Protein AF-A0A915LNZ4-F1 (afdb_monomer)

pLDDT: mean 82.83, std 9.35, range [41.19, 93.31]

Organism: Meloidogyne javanica (NCBI:txid6303)

Structure (mmCIF, N/CA/C/O backbone):
data_AF-A0A915LNZ4-F1
#
_entry.id   AF-A0A915LNZ4-F1
#
loop_
_atom_site.group_PDB
_atom_site.id
_atom_site.type_symbol
_atom_site.label_atom_id
_atom_site.label_alt_id
_atom_site.label_comp_id
_atom_site.label_asym_id
_atom_site.label_entity_id
_atom_site.label_seq_id
_atom_site.pdbx_PDB_ins_code
_atom_site.Cartn_x
_atom_site.Cartn_y
_atom_site.Cartn_z
_atom_site.occupancy
_atom_site.B_iso_or_equiv
_atom_site.auth_seq_id
_atom_site.auth_comp_id
_atom_site.auth_asym_id
_atom_site.auth_atom_id
_atom_site.pdbx_PDB_model_num
ATOM 1 N N . ILE A 1 1 ? -16.130 -7.743 21.046 1.00 77.88 1 ILE A N 1
ATOM 2 C CA . ILE A 1 1 ? -15.817 -7.898 19.603 1.00 77.88 1 ILE A CA 1
ATOM 3 C C . ILE A 1 1 ? -16.837 -7.101 18.812 1.00 77.88 1 ILE A C 1
ATOM 5 O O . ILE A 1 1 ? -18.030 -7.332 18.980 1.00 77.88 1 ILE A O 1
ATOM 9 N N . ASN A 1 2 ? -16.384 -6.150 17.997 1.00 84.50 2 ASN A N 1
ATOM 10 C CA . ASN A 1 2 ? -17.266 -5.391 17.118 1.00 84.50 2 ASN A CA 1
ATOM 11 C C . ASN A 1 2 ? -17.345 -6.096 15.756 1.00 84.50 2 ASN A C 1
ATOM 13 O O . ASN A 1 2 ? -16.334 -6.244 15.075 1.00 84.50 2 ASN A O 1
ATOM 17 N N . PHE A 1 3 ? -18.533 -6.558 15.367 1.00 87.31 3 PHE A N 1
ATOM 18 C CA . PHE A 1 3 ? -18.710 -7.328 14.130 1.00 87.31 3 PHE A CA 1
ATOM 19 C C . PHE A 1 3 ? -18.727 -6.462 12.873 1.00 87.31 3 PHE A C 1
ATOM 21 O O . PHE A 1 3 ? -18.470 -6.975 11.786 1.00 87.31 3 PHE A O 1
ATOM 28 N N . ARG A 1 4 ? -18.994 -5.157 13.002 1.00 88.50 4 ARG A N 1
ATOM 29 C CA . ARG A 1 4 ? -19.025 -4.238 11.861 1.00 88.50 4 ARG A CA 1
ATOM 30 C C . ARG A 1 4 ? -17.708 -4.245 11.065 1.00 88.50 4 ARG A C 1
ATOM 32 O O . ARG A 1 4 ? -17.795 -4.538 9.875 1.00 88.50 4 ARG A O 1
ATOM 39 N N . PRO A 1 5 ? -16.519 -4.003 11.659 1.00 87.19 5 PRO A N 1
ATOM 40 C CA . PRO A 1 5 ? -15.262 -4.035 10.909 1.00 87.19 5 PRO A CA 1
ATOM 41 C C . PRO A 1 5 ? -14.954 -5.425 10.347 1.00 87.19 5 PRO A C 1
ATOM 43 O O . PRO A 1 5 ? -14.475 -5.538 9.228 1.00 87.19 5 PRO A O 1
ATOM 46 N N . ILE A 1 6 ? -15.288 -6.498 11.066 1.00 90.75 6 ILE A N 1
ATOM 47 C CA . ILE A 1 6 ? -15.001 -7.868 10.618 1.00 90.75 6 ILE A CA 1
ATOM 48 C C . ILE A 1 6 ? -15.813 -8.208 9.361 1.00 90.75 6 ILE A C 1
ATOM 50 O O . ILE A 1 6 ? -15.252 -8.624 8.349 1.00 90.75 6 ILE A O 1
ATOM 54 N N . ILE A 1 7 ? -17.131 -7.990 9.405 1.00 91.81 7 ILE A N 1
ATOM 55 C CA . ILE A 1 7 ? -18.029 -8.283 8.282 1.00 91.81 7 ILE A CA 1
ATOM 56 C C . ILE A 1 7 ? -17.687 -7.387 7.093 1.00 91.81 7 ILE A C 1
ATOM 58 O O . ILE A 1 7 ? -17.549 -7.887 5.979 1.00 91.81 7 ILE A O 1
ATOM 62 N N . TRP A 1 8 ? -17.510 -6.081 7.320 1.00 91.69 8 TRP A N 1
ATOM 63 C CA . TRP A 1 8 ? -17.176 -5.153 6.241 1.00 91.69 8 TRP A CA 1
ATOM 64 C C . TRP A 1 8 ? -15.798 -5.407 5.642 1.00 91.69 8 TRP A C 1
ATOM 66 O O . TRP A 1 8 ? -15.667 -5.299 4.430 1.00 91.69 8 TRP A O 1
ATOM 76 N N . GLY A 1 9 ? -14.790 -5.778 6.431 1.00 89.69 9 GLY A N 1
ATOM 77 C CA . GLY A 1 9 ? -13.456 -6.046 5.900 1.00 89.69 9 GLY A CA 1
ATOM 78 C C . GLY A 1 9 ? -13.434 -7.269 4.979 1.00 89.69 9 GLY A C 1
ATOM 79 O O . GLY A 1 9 ? -12.954 -7.171 3.850 1.00 89.69 9 GLY A O 1
ATOM 80 N N . PHE A 1 10 ? -14.056 -8.385 5.381 1.00 91.44 10 PHE A N 1
ATOM 81 C CA . PHE A 1 10 ? -14.190 -9.551 4.496 1.00 91.44 10 PHE A CA 1
ATOM 82 C C . PHE A 1 10 ? -15.081 -9.272 3.282 1.00 91.44 10 PHE A C 1
ATOM 84 O O . PHE A 1 10 ? -14.768 -9.706 2.174 1.00 91.44 10 PHE A O 1
ATOM 91 N N . LEU A 1 11 ? -16.170 -8.522 3.463 1.00 93.31 11 LEU A N 1
ATOM 92 C CA . LEU A 1 11 ? -17.075 -8.159 2.375 1.00 93.31 11 LEU A CA 1
ATOM 93 C C . LEU A 1 11 ? -16.384 -7.244 1.356 1.00 93.31 11 LEU A C 1
ATOM 95 O O . LEU A 1 11 ? -16.480 -7.501 0.160 1.00 93.31 11 LEU A O 1
ATOM 99 N N . LEU A 1 12 ? -15.638 -6.228 1.797 1.00 89.94 12 LEU A N 1
ATOM 100 C CA . LEU A 1 12 ? -14.850 -5.357 0.919 1.00 89.94 12 LEU A CA 1
ATOM 101 C C . LEU A 1 12 ? -13.769 -6.139 0.181 1.00 89.94 12 LEU A C 1
ATOM 103 O O . LEU A 1 12 ? -13.633 -5.977 -1.029 1.00 89.94 12 LEU A O 1
ATOM 107 N N . GLN A 1 13 ? -13.043 -7.015 0.881 1.00 90.38 13 GLN A N 1
ATOM 108 C CA . GLN A 1 13 ? -12.044 -7.883 0.263 1.00 90.38 13 GLN A CA 1
ATOM 109 C C . GLN A 1 13 ? -12.674 -8.768 -0.823 1.00 90.38 13 GLN A C 1
ATOM 111 O O . GLN A 1 13 ? -12.129 -8.884 -1.920 1.00 90.38 13 GLN A O 1
ATOM 116 N N . PHE A 1 14 ? -13.841 -9.357 -0.554 1.00 91.06 14 PHE A N 1
ATOM 117 C CA . PHE A 1 14 ? -14.551 -10.208 -1.508 1.00 91.06 14 PHE A CA 1
ATOM 118 C C . PHE A 1 14 ? -15.107 -9.420 -2.703 1.00 91.06 14 PHE A C 1
ATOM 120 O O . PHE A 1 14 ? -14.960 -9.858 -3.844 1.00 91.06 14 PHE A O 1
ATOM 127 N N . ILE A 1 15 ? -15.686 -8.237 -2.467 1.00 90.81 15 ILE A N 1
ATOM 128 C CA . ILE A 1 15 ? -16.176 -7.345 -3.528 1.00 90.81 15 ILE A CA 1
ATOM 129 C C . ILE A 1 15 ? -15.027 -6.908 -4.437 1.00 90.81 15 ILE A C 1
ATOM 131 O O . ILE A 1 15 ? -15.153 -7.020 -5.655 1.00 90.81 15 ILE A O 1
ATOM 135 N N . PHE A 1 16 ? -13.899 -6.464 -3.873 1.00 87.38 16 PHE A N 1
ATOM 136 C CA . PHE A 1 16 ? -12.720 -6.106 -4.663 1.00 87.38 16 PHE A CA 1
ATOM 137 C C . PHE A 1 16 ? -12.175 -7.303 -5.441 1.00 87.38 16 PHE A C 1
ATOM 139 O O . PHE A 1 16 ? -11.860 -7.167 -6.620 1.00 87.38 16 PHE A O 1
ATOM 146 N N . GLY A 1 17 ? -12.130 -8.484 -4.820 1.00 88.06 17 GLY A N 1
ATOM 147 C CA . GLY A 1 17 ? -11.722 -9.714 -5.493 1.00 88.06 17 GLY A CA 1
ATOM 148 C C . GLY A 1 17 ? -12.601 -10.045 -6.698 1.00 88.06 17 GLY A C 1
ATOM 149 O O . GLY A 1 17 ? -12.081 -10.338 -7.769 1.00 88.06 17 GLY A O 1
ATOM 150 N N . ILE A 1 18 ? -13.927 -9.943 -6.571 1.00 90.00 18 ILE A N 1
ATOM 151 C CA . ILE A 1 18 ? -14.849 -10.160 -7.696 1.00 90.00 18 ILE A CA 1
ATOM 152 C C . ILE A 1 18 ? -14.658 -9.095 -8.777 1.00 90.00 18 ILE A C 1
ATOM 154 O O . ILE A 1 18 ? -14.599 -9.437 -9.958 1.00 90.00 18 ILE A O 1
ATOM 158 N N . LEU A 1 19 ? -14.550 -7.825 -8.384 1.00 87.88 19 LEU A N 1
ATOM 159 C CA . LEU A 1 19 ? -14.405 -6.705 -9.310 1.00 87.88 19 LEU A CA 1
ATOM 160 C C . LEU A 1 19 ? -13.120 -6.823 -10.136 1.00 87.88 19 LEU A C 1
ATOM 162 O O . LEU A 1 19 ? -13.146 -6.558 -11.331 1.00 87.88 19 LEU A O 1
ATOM 166 N N . VAL A 1 20 ? -12.014 -7.241 -9.520 1.00 85.06 20 VAL A N 1
ATOM 167 C CA . VAL A 1 20 ? -10.705 -7.298 -10.184 1.00 85.06 20 VAL A CA 1
ATOM 168 C C . VAL A 1 20 ? -10.453 -8.633 -10.889 1.00 85.06 20 VAL A C 1
ATOM 170 O O . VAL A 1 20 ? -9.843 -8.638 -11.952 1.00 85.06 20 VAL A O 1
ATOM 173 N N . LEU A 1 21 ? -10.899 -9.766 -10.331 1.00 83.31 21 LEU A N 1
ATOM 174 C CA . LEU A 1 21 ? -10.556 -11.097 -10.861 1.00 83.31 21 LEU A CA 1
ATOM 175 C C . LEU A 1 21 ? -11.656 -11.742 -11.707 1.00 83.31 21 LEU A C 1
ATOM 177 O O . LEU A 1 21 ? -11.346 -12.558 -12.568 1.00 83.31 21 LEU A O 1
ATOM 181 N N . LYS A 1 22 ? -12.933 -11.449 -11.434 1.00 86.88 22 LYS A N 1
ATOM 182 C CA . LYS A 1 22 ? -14.064 -12.146 -12.073 1.00 86.88 22 LYS A CA 1
ATOM 183 C C . LYS A 1 22 ? -14.822 -11.277 -13.072 1.00 86.88 22 LYS A C 1
ATOM 185 O O . LYS A 1 22 ? -15.418 -11.809 -14.000 1.00 86.88 22 LYS A O 1
ATOM 190 N N . TRP A 1 23 ? -14.860 -9.966 -12.860 1.00 91.12 23 TRP A N 1
ATOM 191 C CA . TRP A 1 23 ? -15.577 -9.041 -13.731 1.00 91.12 23 TRP A CA 1
ATOM 192 C C . TRP A 1 23 ? -14.697 -8.635 -14.918 1.00 91.12 23 TRP A C 1
ATOM 194 O O . TRP A 1 23 ? -13.709 -7.933 -14.722 1.00 91.12 23 TRP A O 1
ATOM 204 N N . ASP A 1 24 ? -15.068 -9.023 -16.143 1.00 87.69 24 ASP A N 1
ATOM 205 C CA . ASP A 1 24 ? -14.233 -8.842 -17.347 1.00 87.69 24 ASP A CA 1
ATOM 206 C C . ASP A 1 24 ? -13.770 -7.391 -17.543 1.00 87.69 24 ASP A C 1
ATOM 208 O O . ASP A 1 24 ? -12.585 -7.119 -17.728 1.00 87.69 24 ASP A O 1
ATOM 212 N N . TRP A 1 25 ? -14.683 -6.421 -17.415 1.00 89.25 25 TRP A N 1
ATOM 213 C CA . TRP A 1 25 ? -14.330 -5.000 -17.532 1.00 89.25 25 TRP A CA 1
ATOM 214 C C . TRP A 1 25 ? -13.341 -4.547 -16.449 1.00 89.25 25 TRP A C 1
ATOM 216 O O . TRP A 1 25 ? -12.469 -3.723 -16.707 1.00 89.25 25 TRP A O 1
ATOM 226 N N . GLY A 1 26 ? -13.465 -5.084 -15.236 1.00 85.38 26 GLY A N 1
ATOM 227 C CA . GLY A 1 26 ? -12.633 -4.715 -14.096 1.00 85.38 26 GLY A CA 1
ATOM 228 C C . GLY A 1 26 ? -11.248 -5.333 -14.213 1.00 85.38 26 GLY A C 1
ATOM 229 O O . GLY A 1 26 ? -10.263 -4.629 -14.015 1.00 85.38 26 GLY A O 1
ATOM 230 N N . ALA A 1 27 ? -11.175 -6.592 -14.649 1.00 85.06 27 ALA A N 1
ATOM 231 C CA . ALA A 1 27 ? -9.931 -7.271 -14.982 1.00 85.06 27 ALA A CA 1
ATOM 232 C C . ALA A 1 27 ? -9.158 -6.519 -16.076 1.00 85.06 27 ALA A C 1
ATOM 234 O O . ALA A 1 27 ? -7.987 -6.208 -15.877 1.00 85.06 27 ALA A O 1
ATOM 235 N N . HIS A 1 28 ? -9.816 -6.136 -17.178 1.00 86.56 28 HIS A N 1
ATOM 236 C CA . HIS A 1 28 ? -9.175 -5.363 -18.248 1.00 86.56 28 HIS A CA 1
ATOM 237 C C . HIS A 1 28 ? -8.625 -4.023 -17.751 1.00 86.56 28 HIS A C 1
ATOM 239 O O . HIS A 1 28 ? -7.453 -3.733 -17.961 1.00 86.56 28 HIS A O 1
ATOM 245 N N . ARG A 1 29 ? -9.417 -3.243 -17.003 1.00 88.06 29 ARG A N 1
ATOM 246 C CA . ARG A 1 29 ? -8.942 -1.964 -16.445 1.00 88.06 29 ARG A CA 1
ATOM 247 C C . ARG A 1 29 ? -7.786 -2.126 -15.461 1.00 88.06 29 ARG A C 1
ATOM 249 O O . ARG A 1 29 ? -6.941 -1.240 -15.362 1.00 88.06 29 ARG A O 1
ATOM 256 N N . PHE A 1 30 ? -7.757 -3.223 -14.710 1.00 84.69 30 PHE A N 1
ATOM 257 C CA . PHE A 1 30 ? -6.684 -3.488 -13.756 1.00 84.69 30 PHE A CA 1
ATOM 258 C C . PHE A 1 30 ? -5.395 -3.951 -14.444 1.00 84.69 30 PHE A C 1
ATOM 260 O O . PHE A 1 30 ? -4.302 -3.621 -13.980 1.00 84.69 30 PHE A O 1
ATOM 267 N N . ILE A 1 31 ? -5.522 -4.678 -15.557 1.00 84.56 31 ILE A N 1
ATOM 268 C CA . ILE A 1 31 ? -4.404 -5.017 -16.442 1.00 84.56 31 ILE A CA 1
ATOM 269 C C . ILE A 1 31 ? -3.847 -3.738 -17.070 1.00 84.56 31 ILE A C 1
ATOM 271 O O . ILE A 1 31 ? -2.661 -3.491 -16.909 1.00 84.56 31 ILE A O 1
ATOM 275 N N . ASP A 1 32 ? -4.692 -2.864 -17.629 1.00 87.94 32 ASP A N 1
ATOM 276 C CA . ASP A 1 32 ? -4.256 -1.575 -18.193 1.00 87.94 32 ASP A CA 1
ATOM 277 C C . ASP A 1 32 ? -3.456 -0.741 -17.170 1.00 87.94 32 ASP A C 1
ATOM 279 O O . ASP A 1 32 ? -2.439 -0.127 -17.492 1.00 87.94 32 ASP A O 1
ATOM 283 N N . LEU A 1 33 ? -3.903 -0.727 -15.908 1.00 86.88 33 LEU A N 1
ATOM 284 C CA . LEU A 1 33 ? -3.217 -0.027 -14.818 1.00 86.88 33 LEU A CA 1
ATOM 285 C C . LEU A 1 33 ? -1.875 -0.681 -14.458 1.00 86.88 33 LEU A C 1
ATOM 287 O O . LEU A 1 33 ? -0.908 0.013 -14.140 1.00 86.88 33 LEU A O 1
ATOM 291 N N . SER A 1 34 ? -1.822 -2.010 -14.494 1.00 85.25 34 SER A N 1
ATOM 292 C CA . SER A 1 34 ? -0.610 -2.780 -14.220 1.00 85.25 34 SER A CA 1
ATOM 293 C C . SER A 1 34 ? 0.415 -2.600 -15.344 1.00 85.25 34 SER A C 1
ATOM 295 O O . SER A 1 34 ? 1.587 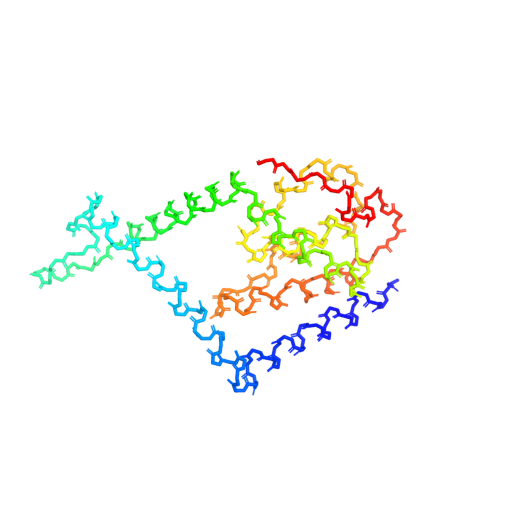-2.373 -15.058 1.00 85.25 34 SER A O 1
ATOM 297 N N . ASP A 1 35 ? -0.025 -2.587 -16.601 1.00 88.38 35 ASP A N 1
ATOM 298 C CA . ASP A 1 35 ? 0.813 -2.313 -17.770 1.00 88.38 35 ASP A CA 1
ATOM 299 C C . ASP A 1 35 ? 1.348 -0.878 -17.751 1.00 88.38 35 ASP A C 1
ATOM 301 O O . ASP A 1 35 ? 2.519 -0.655 -18.052 1.00 88.38 35 ASP A O 1
ATOM 305 N N . LEU A 1 36 ? 0.545 0.096 -17.307 1.00 89.06 36 LEU A N 1
ATOM 306 C CA . LEU A 1 36 ? 1.017 1.464 -17.074 1.00 89.06 36 LEU A CA 1
ATOM 307 C C . LEU A 1 36 ? 2.125 1.512 -16.009 1.00 89.06 36 LEU A C 1
ATOM 309 O O . LEU A 1 36 ? 3.123 2.210 -16.191 1.00 89.06 36 LEU A O 1
ATOM 313 N N . ALA A 1 37 ? 1.971 0.773 -14.907 1.00 85.38 37 ALA A N 1
ATOM 314 C CA . ALA A 1 37 ? 2.992 0.695 -13.863 1.00 85.38 37 ALA A CA 1
ATOM 315 C C . ALA A 1 37 ? 4.275 0.006 -14.362 1.00 85.38 37 ALA A C 1
ATOM 317 O O . ALA A 1 37 ? 5.374 0.453 -14.039 1.00 85.38 37 ALA A O 1
ATOM 318 N N . ILE A 1 38 ? 4.153 -1.037 -15.188 1.00 86.75 38 ILE A N 1
ATOM 319 C CA . ILE A 1 38 ? 5.296 -1.709 -15.823 1.00 86.75 38 ILE A CA 1
ATOM 320 C C . ILE A 1 38 ? 5.995 -0.765 -16.805 1.00 86.75 38 ILE A C 1
ATOM 322 O O . ILE A 1 38 ? 7.212 -0.623 -16.736 1.00 86.75 38 ILE A O 1
ATOM 326 N N . ALA A 1 39 ? 5.247 -0.054 -17.652 1.00 88.81 39 ALA A N 1
ATOM 327 C CA . ALA A 1 39 ? 5.802 0.938 -18.571 1.00 88.81 39 ALA A CA 1
ATOM 328 C C . ALA A 1 39 ? 6.549 2.053 -17.821 1.00 88.81 39 ALA A C 1
ATOM 330 O O . ALA A 1 39 ? 7.591 2.530 -18.269 1.00 88.81 39 ALA A O 1
ATOM 331 N N . PHE A 1 40 ? 6.047 2.441 -16.646 1.00 87.94 40 PHE A N 1
ATOM 332 C CA . PHE A 1 40 ? 6.724 3.391 -15.775 1.00 87.94 40 PHE A CA 1
ATOM 333 C C . PHE A 1 40 ? 8.031 2.831 -15.196 1.00 87.94 40 PHE A C 1
ATOM 335 O O . PHE A 1 40 ? 9.057 3.509 -15.212 1.00 87.94 40 PHE A O 1
ATOM 342 N N . LEU A 1 41 ? 8.018 1.579 -14.731 1.00 86.69 41 LEU A N 1
ATOM 343 C CA . LEU A 1 41 ? 9.218 0.884 -14.261 1.00 86.69 41 LEU A CA 1
ATOM 344 C C . LEU A 1 41 ? 10.244 0.685 -15.381 1.00 86.69 41 LEU A C 1
ATOM 346 O O . LEU A 1 41 ? 11.443 0.771 -15.122 1.00 86.69 41 LEU A O 1
ATOM 350 N N . ASP A 1 42 ? 9.800 0.492 -16.621 1.00 88.06 42 ASP A N 1
ATOM 351 C CA . ASP A 1 42 ? 10.671 0.334 -17.783 1.00 88.06 42 ASP A CA 1
ATOM 352 C C . ASP A 1 42 ? 11.505 1.587 -18.081 1.00 88.06 42 ASP A C 1
ATOM 354 O O . ASP A 1 42 ? 12.633 1.451 -18.557 1.00 88.06 42 ASP A O 1
ATOM 358 N N . PHE A 1 43 ? 11.050 2.794 -17.716 1.00 88.94 43 PHE A N 1
ATOM 359 C CA . PHE A 1 43 ? 11.894 3.997 -17.799 1.00 88.94 43 PHE A CA 1
ATOM 360 C C . PHE A 1 43 ? 13.145 3.909 -16.918 1.00 88.94 43 PHE A C 1
ATOM 362 O O . PHE A 1 43 ? 14.157 4.544 -17.227 1.00 88.94 43 PHE A O 1
ATOM 369 N N . THR A 1 44 ? 13.119 3.080 -15.869 1.00 88.81 44 THR A N 1
ATOM 370 C CA . THR A 1 44 ? 14.290 2.821 -15.025 1.00 88.81 44 THR A CA 1
ATOM 371 C C . THR A 1 44 ? 15.433 2.209 -15.827 1.00 88.81 44 THR A C 1
ATOM 373 O O . THR A 1 44 ? 16.583 2.515 -15.531 1.00 88.81 44 THR A O 1
ATOM 376 N N . LYS A 1 45 ? 15.153 1.417 -16.877 1.00 84.56 45 LYS A N 1
ATOM 377 C CA . LYS A 1 45 ? 16.192 0.780 -17.708 1.00 84.56 45 LYS A CA 1
ATOM 378 C C . LYS A 1 45 ? 17.157 1.808 -18.295 1.00 84.56 45 LYS A C 1
ATOM 380 O O . LYS A 1 45 ? 18.363 1.611 -18.221 1.00 84.56 45 LYS A O 1
ATOM 385 N N . ASN A 1 46 ? 16.644 2.956 -18.746 1.00 87.44 46 ASN A N 1
ATOM 386 C CA . ASN A 1 46 ? 17.475 4.060 -19.235 1.00 87.44 46 ASN A CA 1
ATOM 387 C C . ASN A 1 46 ? 18.401 4.617 -18.139 1.00 87.44 46 ASN A C 1
ATOM 389 O O . ASN A 1 46 ? 19.540 4.984 -18.415 1.00 87.44 46 ASN A O 1
ATOM 393 N N . GLY A 1 47 ? 17.920 4.676 -16.893 1.00 86.56 47 GLY A N 1
ATOM 394 C CA . GLY A 1 47 ? 18.723 5.079 -15.738 1.00 86.56 47 GLY A CA 1
ATOM 395 C C . GLY A 1 47 ? 19.772 4.032 -15.367 1.00 86.56 47 GLY A C 1
ATOM 396 O O . GLY A 1 47 ? 20.924 4.378 -15.120 1.00 86.56 47 GLY A O 1
ATOM 397 N N . THR A 1 48 ? 19.402 2.751 -15.382 1.00 86.88 48 THR A N 1
ATOM 398 C CA . THR A 1 48 ? 20.318 1.643 -15.101 1.00 86.88 48 THR A CA 1
ATOM 399 C C . THR A 1 48 ? 21.432 1.574 -16.145 1.00 86.88 48 THR A C 1
ATOM 401 O O . THR A 1 48 ? 22.598 1.489 -15.769 1.00 86.88 48 THR A O 1
ATOM 404 N N . ASP A 1 49 ? 21.106 1.688 -17.433 1.00 85.31 49 ASP A N 1
ATOM 405 C CA . ASP A 1 49 ? 22.092 1.677 -18.516 1.00 85.31 49 ASP A CA 1
ATOM 406 C C . ASP A 1 49 ? 22.999 2.920 -18.475 1.00 85.31 49 ASP A C 1
ATOM 408 O O . ASP A 1 49 ? 24.195 2.816 -18.739 1.00 85.31 49 ASP A O 1
ATOM 412 N N . PHE A 1 50 ? 22.481 4.087 -18.072 1.00 87.38 50 PHE A N 1
ATOM 413 C CA . PHE A 1 50 ? 23.297 5.290 -17.874 1.00 87.38 50 PHE A CA 1
ATOM 414 C C . PHE A 1 50 ? 24.291 5.152 -16.708 1.00 87.38 50 PHE A C 1
ATOM 416 O O . PHE A 1 50 ? 25.440 5.573 -16.826 1.00 87.38 50 PHE A O 1
ATOM 423 N N . THR A 1 51 ? 23.868 4.577 -15.576 1.00 88.06 51 THR A N 1
ATOM 424 C CA . THR A 1 51 ? 24.701 4.477 -14.364 1.00 88.06 51 THR A CA 1
ATOM 425 C C . THR A 1 51 ? 25.642 3.271 -14.374 1.00 88.06 51 THR A C 1
ATOM 427 O O . THR A 1 51 ? 26.788 3.390 -13.942 1.00 88.06 51 THR A O 1
ATOM 430 N N . TYR A 1 52 ? 25.179 2.115 -14.853 1.00 84.44 52 TYR A N 1
ATOM 431 C CA . TYR A 1 52 ? 25.893 0.836 -14.759 1.00 84.44 52 TYR A CA 1
ATOM 432 C C . TYR A 1 52 ? 26.349 0.278 -16.117 1.00 84.44 52 TYR A C 1
ATOM 434 O O . TYR A 1 52 ? 27.222 -0.595 -16.152 1.00 84.44 52 TYR A O 1
ATOM 442 N N . GLY A 1 53 ? 25.820 0.785 -17.236 1.00 80.56 53 GLY A N 1
ATOM 443 C CA . GLY A 1 53 ? 26.249 0.435 -18.591 1.00 80.56 53 GLY A CA 1
ATOM 444 C C . GLY A 1 53 ? 26.276 -1.072 -18.853 1.00 80.56 53 GLY A C 1
ATOM 445 O O . GLY A 1 53 ? 25.273 -1.772 -18.761 1.00 80.56 53 GLY A O 1
ATOM 446 N N . PHE A 1 54 ? 27.461 -1.596 -19.166 1.00 73.50 54 PHE A N 1
ATOM 447 C CA . PHE A 1 54 ? 27.661 -3.009 -19.503 1.00 73.50 54 PHE A CA 1
ATOM 448 C C . PHE A 1 54 ? 27.340 -3.976 -18.345 1.00 73.50 54 PHE A C 1
ATOM 450 O O . PHE A 1 54 ? 27.080 -5.150 -18.586 1.00 73.50 54 PHE A O 1
ATOM 457 N N . LEU A 1 55 ? 27.354 -3.514 -17.087 1.00 72.94 55 LEU A N 1
ATOM 458 C CA . LEU A 1 55 ? 27.105 -4.364 -15.911 1.00 72.94 55 LEU A CA 1
ATOM 459 C C . LEU A 1 55 ? 25.622 -4.724 -15.733 1.00 72.94 55 LEU A C 1
ATOM 461 O O . LEU A 1 55 ? 25.316 -5.757 -15.136 1.00 72.94 55 LEU A O 1
ATOM 465 N N . SE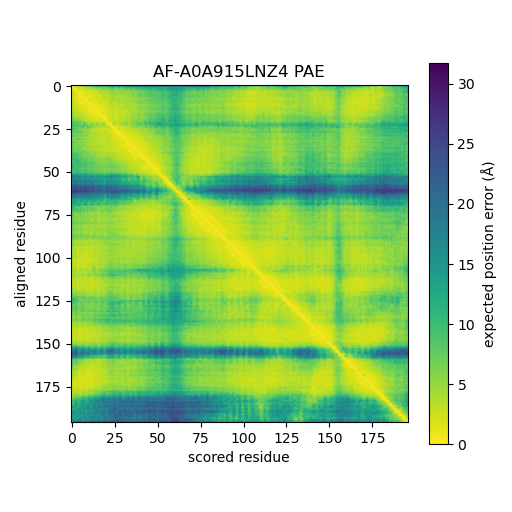R A 1 56 ? 24.705 -3.891 -16.236 1.00 68.88 56 SER A N 1
ATOM 466 C CA . SER A 1 56 ? 23.257 -4.131 -16.170 1.00 68.88 56 SER A CA 1
ATOM 467 C C . SER A 1 56 ? 22.700 -4.851 -17.390 1.00 68.88 56 SER A C 1
ATOM 469 O O . SER A 1 56 ? 21.687 -5.538 -17.260 1.00 68.88 56 SER A O 1
ATOM 471 N N . SER A 1 57 ? 23.366 -4.708 -18.538 1.00 68.62 57 SER A N 1
ATOM 472 C CA . SER A 1 57 ? 22.937 -5.243 -19.833 1.00 68.62 57 SER A CA 1
ATOM 473 C C . SER A 1 57 ? 24.149 -5.762 -20.634 1.00 68.62 57 SER A C 1
ATOM 475 O O . SER A 1 57 ? 24.492 -5.188 -21.672 1.00 68.62 57 SER A O 1
ATOM 477 N N . PRO A 1 58 ? 24.858 -6.807 -20.158 1.00 70.94 58 PRO A N 1
ATOM 478 C CA . PRO A 1 58 ? 26.037 -7.313 -20.851 1.00 70.94 58 PRO A CA 1
ATOM 479 C C . PRO A 1 58 ? 25.654 -7.919 -22.220 1.00 70.94 58 PRO A C 1
ATOM 481 O O . PRO A 1 58 ? 24.696 -8.686 -22.310 1.00 70.94 58 PRO A O 1
ATOM 484 N N . PRO A 1 59 ? 26.383 -7.622 -23.311 1.00 67.50 59 PRO A N 1
ATOM 485 C CA . PRO A 1 59 ? 26.237 -8.311 -24.583 1.00 67.50 59 PRO A CA 1
ATOM 486 C C . PRO A 1 59 ? 26.573 -9.799 -24.429 1.00 67.50 59 PRO A C 1
ATOM 488 O O . PRO A 1 59 ? 27.503 -10.175 -23.712 1.00 67.50 59 PRO A O 1
ATOM 491 N N . ASN A 1 60 ? 25.836 -10.639 -25.164 1.00 67.62 60 ASN A N 1
ATOM 492 C CA . ASN A 1 60 ? 25.869 -12.111 -25.134 1.00 67.62 60 ASN A CA 1
ATOM 493 C C . ASN A 1 60 ? 27.169 -12.737 -25.689 1.00 67.62 60 ASN A C 1
ATOM 495 O O . ASN A 1 60 ? 27.136 -13.739 -26.398 1.00 67.62 60 ASN A O 1
ATOM 499 N N . ILE A 1 61 ? 28.328 -12.146 -25.407 1.00 64.62 61 ILE A N 1
ATOM 500 C CA . ILE A 1 61 ? 29.624 -12.567 -25.950 1.00 64.62 61 ILE A CA 1
ATOM 501 C C . ILE A 1 61 ? 30.322 -13.563 -25.000 1.00 64.62 61 ILE A C 1
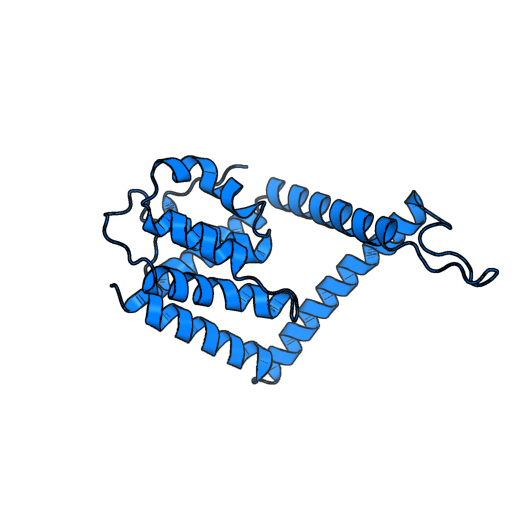ATOM 503 O O . ILE A 1 61 ? 31.135 -14.361 -25.454 1.00 64.62 61 ILE A O 1
ATOM 507 N N . CYS A 1 62 ? 29.956 -13.593 -23.707 1.00 60.97 62 CYS A N 1
ATOM 508 C CA . CYS A 1 62 ? 30.630 -14.417 -22.685 1.00 60.97 62 CYS A CA 1
ATOM 509 C C . CYS A 1 62 ? 29.696 -15.224 -21.757 1.00 60.97 62 CYS A C 1
ATOM 511 O O . CYS A 1 62 ? 30.158 -15.725 -20.736 1.00 60.97 62 CYS A O 1
ATOM 513 N N . GLY A 1 63 ? 28.392 -15.325 -22.048 1.00 65.81 63 GLY A N 1
ATOM 514 C CA . GLY A 1 63 ? 27.436 -15.985 -21.140 1.00 65.81 63 GLY A CA 1
ATOM 515 C C . GLY A 1 63 ? 27.283 -15.293 -19.776 1.00 65.81 63 GLY A C 1
ATOM 516 O O . GLY A 1 63 ? 26.843 -15.918 -18.817 1.00 65.81 63 GLY A O 1
ATOM 517 N N . MET A 1 64 ? 27.671 -14.016 -19.672 1.00 64.94 64 MET A N 1
ATOM 518 C CA . MET A 1 64 ? 27.416 -13.200 -18.486 1.00 64.94 64 MET A CA 1
ATOM 519 C C . MET A 1 64 ? 25.927 -12.876 -18.410 1.00 64.94 64 MET A C 1
ATOM 521 O O . MET A 1 64 ? 25.402 -12.183 -19.279 1.00 64.94 64 MET A O 1
ATOM 525 N N . GLU A 1 65 ? 25.264 -13.346 -17.358 1.00 68.25 65 GLU A N 1
ATOM 526 C CA . GLU A 1 65 ? 23.913 -12.903 -17.032 1.00 68.25 65 GLU A CA 1
ATOM 527 C C . GLU A 1 65 ? 23.945 -11.514 -16.370 1.00 68.25 65 GLU A C 1
ATOM 529 O O . GLU A 1 65 ? 24.902 -11.183 -15.658 1.00 68.25 65 GLU A O 1
ATOM 534 N N . PRO A 1 66 ? 22.908 -10.686 -16.580 1.00 69.81 66 PRO A N 1
ATOM 535 C CA . PRO A 1 66 ? 22.746 -9.431 -15.861 1.00 69.81 66 PRO A CA 1
ATOM 536 C C . PRO A 1 66 ? 22.783 -9.641 -14.346 1.00 69.81 66 PRO A C 1
ATOM 538 O O . PRO A 1 66 ? 22.080 -10.494 -13.800 1.00 69.81 66 PRO A O 1
ATOM 541 N N . VAL A 1 67 ? 23.560 -8.822 -13.635 1.00 79.50 67 VAL A N 1
ATOM 542 C CA . VAL A 1 67 ? 23.590 -8.888 -12.172 1.00 79.50 67 VAL A CA 1
ATOM 543 C C . VAL A 1 67 ? 22.321 -8.232 -11.624 1.00 79.50 67 VAL A C 1
ATOM 545 O O . VAL A 1 67 ? 22.178 -7.008 -11.653 1.00 79.50 67 VAL A O 1
ATOM 548 N N . ILE A 1 68 ? 21.420 -9.053 -11.072 1.00 80.00 68 ILE A N 1
ATOM 549 C CA . ILE A 1 68 ? 20.118 -8.640 -10.509 1.00 80.00 68 ILE A CA 1
ATOM 550 C C . ILE A 1 68 ? 20.256 -7.450 -9.548 1.00 80.00 68 ILE A C 1
ATOM 552 O O . ILE A 1 68 ? 19.401 -6.566 -9.531 1.00 80.00 68 ILE A O 1
ATOM 556 N N . ALA A 1 69 ? 21.347 -7.392 -8.777 1.00 83.38 69 ALA A N 1
ATOM 557 C CA . ALA A 1 69 ? 21.580 -6.335 -7.798 1.00 83.38 69 ALA A CA 1
ATOM 558 C C . ALA A 1 69 ? 21.505 -4.925 -8.409 1.00 83.38 69 ALA A C 1
ATOM 560 O O . ALA A 1 69 ? 20.811 -4.073 -7.866 1.00 83.38 69 ALA A O 1
ATOM 561 N N . PHE A 1 70 ? 22.150 -4.673 -9.553 1.00 81.94 70 PHE A N 1
ATOM 562 C CA . PHE A 1 70 ? 22.184 -3.327 -10.142 1.00 81.94 70 PHE A CA 1
ATOM 563 C C . PHE A 1 70 ? 20.846 -2.913 -10.757 1.00 81.94 70 PHE A C 1
ATOM 565 O O . PHE A 1 70 ? 20.476 -1.742 -10.698 1.00 81.94 70 PHE A O 1
ATOM 572 N N . GLN A 1 71 ? 20.086 -3.869 -11.292 1.00 81.62 71 GLN A N 1
ATOM 573 C CA . GLN A 1 71 ? 18.751 -3.598 -11.823 1.00 81.62 71 GLN A CA 1
ATOM 574 C C . GLN A 1 71 ? 17.762 -3.297 -10.692 1.00 81.62 71 GLN A C 1
ATOM 576 O O . GLN A 1 71 ? 17.076 -2.278 -10.719 1.00 81.62 71 GLN A O 1
ATOM 581 N N . VAL A 1 72 ? 17.729 -4.141 -9.657 1.00 86.69 72 VAL A N 1
ATOM 582 C CA . VAL A 1 72 ? 16.783 -3.993 -8.542 1.00 86.69 72 VAL A CA 1
ATOM 583 C C . VAL A 1 72 ? 17.087 -2.749 -7.707 1.00 86.69 72 VAL A C 1
ATOM 585 O O . VAL A 1 72 ? 16.166 -2.007 -7.374 1.00 86.69 72 VAL A O 1
ATOM 588 N N . ILE A 1 73 ? 18.362 -2.472 -7.405 1.00 89.19 73 ILE A N 1
ATOM 589 C CA . ILE A 1 73 ? 18.748 -1.274 -6.641 1.00 89.19 73 ILE A CA 1
ATOM 590 C C . ILE A 1 73 ? 18.325 -0.003 -7.384 1.00 89.19 73 ILE A C 1
ATOM 592 O O . ILE A 1 73 ? 17.762 0.900 -6.765 1.00 89.19 73 ILE A O 1
ATOM 596 N N . GLN A 1 74 ? 18.524 0.060 -8.705 1.00 89.38 74 GLN A N 1
ATOM 597 C CA . GLN A 1 74 ? 18.128 1.234 -9.480 1.00 89.38 74 GLN A CA 1
ATOM 598 C C . GLN A 1 74 ? 16.608 1.444 -9.474 1.00 89.38 74 GLN A C 1
ATOM 600 O O . GLN A 1 74 ? 16.156 2.580 -9.343 1.00 89.38 74 GLN A O 1
ATOM 605 N N . VAL A 1 75 ? 15.821 0.365 -9.566 1.00 88.75 75 VAL A N 1
ATOM 606 C CA . VAL A 1 75 ? 14.353 0.432 -9.467 1.00 88.75 75 VAL A CA 1
ATOM 607 C C . VAL A 1 75 ? 13.919 0.995 -8.114 1.00 88.75 75 VAL A C 1
ATOM 609 O O . VAL A 1 75 ? 13.056 1.870 -8.072 1.00 88.75 75 VAL A O 1
ATOM 612 N N . ILE A 1 76 ? 14.548 0.562 -7.018 1.00 88.75 76 ILE A N 1
ATOM 613 C CA . ILE A 1 76 ? 14.252 1.078 -5.673 1.00 88.75 76 ILE A CA 1
ATOM 614 C C . ILE A 1 76 ? 14.575 2.576 -5.578 1.00 88.75 76 ILE A C 1
ATOM 616 O O . ILE A 1 76 ? 13.750 3.345 -5.088 1.00 88.75 76 ILE A O 1
ATOM 620 N N . ILE A 1 77 ? 15.739 3.010 -6.079 1.00 89.88 77 ILE A N 1
ATOM 621 C CA . ILE A 1 77 ? 16.145 4.427 -6.063 1.00 89.88 77 ILE A CA 1
ATOM 622 C C . ILE A 1 77 ? 15.181 5.284 -6.896 1.00 89.88 77 ILE A C 1
ATOM 624 O O . ILE A 1 77 ? 14.769 6.356 -6.455 1.00 89.88 77 ILE A O 1
ATOM 628 N N . TYR A 1 78 ? 14.798 4.810 -8.083 1.00 90.31 78 TYR A N 1
ATOM 629 C CA . TYR A 1 78 ? 13.878 5.514 -8.976 1.00 90.31 78 TYR A CA 1
ATOM 630 C C . TYR A 1 78 ? 12.490 5.685 -8.348 1.00 90.31 78 TYR A C 1
ATOM 632 O O . TYR A 1 78 ? 11.988 6.808 -8.257 1.00 90.31 78 TYR A O 1
ATOM 640 N N . ILE A 1 79 ? 11.897 4.594 -7.849 1.00 87.56 79 ILE A N 1
ATOM 641 C CA . ILE A 1 79 ? 10.592 4.640 -7.181 1.00 87.56 79 ILE A CA 1
ATOM 642 C C . ILE A 1 79 ? 10.652 5.508 -5.923 1.00 87.56 79 ILE A C 1
ATOM 644 O O . ILE A 1 79 ? 9.779 6.354 -5.745 1.00 87.56 79 ILE A O 1
ATOM 648 N N . GLY A 1 80 ? 11.699 5.383 -5.103 1.00 88.00 80 GLY A N 1
ATOM 649 C CA . GLY A 1 80 ? 11.879 6.215 -3.911 1.00 88.00 80 GLY A CA 1
ATOM 650 C C . GLY A 1 80 ? 11.958 7.712 -4.232 1.00 88.00 80 GLY A C 1
ATOM 651 O O . GLY A 1 80 ? 11.314 8.521 -3.565 1.00 88.00 80 GLY A O 1
ATOM 652 N N . ALA A 1 81 ? 12.673 8.094 -5.295 1.00 90.50 81 ALA A N 1
ATOM 653 C CA . ALA A 1 81 ? 12.749 9.485 -5.741 1.00 90.50 81 ALA A CA 1
ATOM 654 C C . ALA A 1 81 ? 11.383 10.029 -6.195 1.00 90.50 81 ALA A C 1
ATOM 656 O O . ALA A 1 81 ? 10.997 11.135 -5.817 1.00 90.50 81 ALA A O 1
ATOM 657 N N . ILE A 1 82 ? 10.622 9.252 -6.966 1.00 89.00 82 ILE A N 1
ATOM 658 C CA . ILE A 1 82 ? 9.286 9.650 -7.431 1.00 89.00 82 ILE A CA 1
ATOM 659 C C . ILE A 1 82 ? 8.303 9.754 -6.274 1.00 89.00 82 ILE A C 1
ATOM 661 O O . ILE A 1 82 ? 7.582 10.745 -6.180 1.00 89.00 82 ILE A O 1
ATOM 665 N N . VAL A 1 83 ? 8.288 8.769 -5.377 1.00 86.06 83 VAL A N 1
ATOM 666 C CA . VAL A 1 83 ? 7.449 8.797 -4.177 1.00 86.06 83 VAL A CA 1
ATOM 667 C C . VAL A 1 83 ? 7.788 10.030 -3.340 1.00 86.06 83 VAL A C 1
ATOM 669 O O . VAL A 1 83 ? 6.875 10.761 -2.971 1.00 86.06 83 VAL A O 1
ATOM 672 N N . SER A 1 84 ? 9.073 10.341 -3.138 1.00 87.50 84 SER A N 1
ATOM 673 C CA . SER A 1 84 ? 9.513 11.555 -2.434 1.00 87.50 84 SER A CA 1
ATOM 674 C C . SER A 1 84 ? 9.009 12.846 -3.097 1.00 87.50 84 SER A C 1
ATOM 676 O O . SER A 1 84 ? 8.511 13.737 -2.408 1.00 87.50 84 SER A O 1
ATOM 678 N N . ILE A 1 85 ? 9.047 12.934 -4.431 1.00 91.62 85 ILE A N 1
ATOM 679 C CA . ILE A 1 85 ? 8.477 14.069 -5.174 1.00 91.62 85 ILE A CA 1
ATOM 680 C C . ILE A 1 85 ? 6.958 14.149 -4.965 1.00 91.62 85 ILE A C 1
ATOM 682 O O . ILE A 1 85 ? 6.428 15.218 -4.668 1.00 91.62 85 ILE A O 1
ATOM 686 N N . LEU A 1 86 ? 6.238 13.032 -5.093 1.00 88.75 86 LEU A N 1
ATOM 687 C CA . LEU A 1 86 ? 4.783 12.990 -4.906 1.00 88.75 86 LEU A CA 1
ATOM 688 C C . LEU A 1 86 ? 4.368 13.342 -3.470 1.00 88.75 86 LEU A C 1
ATOM 690 O O . LEU A 1 86 ? 3.304 13.937 -3.280 1.00 88.75 86 LEU A O 1
ATOM 694 N N . TYR A 1 87 ? 5.199 13.000 -2.485 1.00 84.69 87 TYR A N 1
ATOM 695 C CA . TYR A 1 87 ? 5.051 13.416 -1.093 1.00 84.69 87 TYR A CA 1
ATOM 696 C C . TYR A 1 87 ? 5.190 14.925 -0.935 1.00 84.69 87 TYR A C 1
ATOM 698 O O . TYR A 1 87 ? 4.307 15.556 -0.358 1.00 84.69 87 TYR A O 1
ATOM 706 N N . PHE A 1 88 ? 6.233 15.517 -1.523 1.00 87.88 88 PHE A N 1
ATOM 707 C CA . PHE A 1 88 ? 6.442 16.965 -1.491 1.00 87.88 88 PHE A CA 1
ATOM 708 C C . PHE A 1 88 ? 5.269 17.739 -2.118 1.00 87.88 88 PHE A C 1
ATOM 710 O O . PHE A 1 88 ? 4.867 18.784 -1.613 1.00 87.88 88 PHE A O 1
ATOM 717 N N . TYR A 1 89 ? 4.671 17.208 -3.191 1.00 91.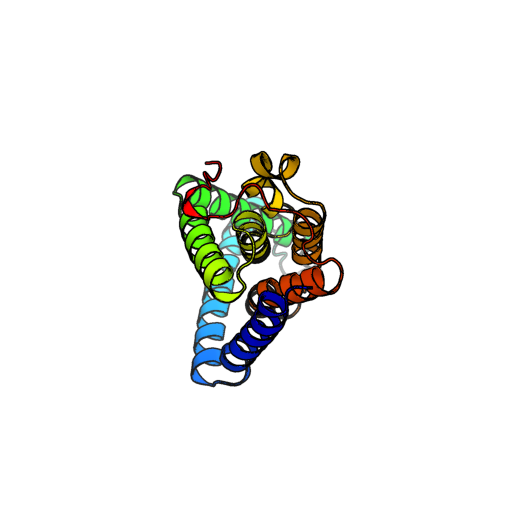19 89 TYR A N 1
ATOM 718 C CA . TYR A 1 89 ? 3.487 17.798 -3.830 1.00 91.19 89 TYR A CA 1
ATOM 719 C C . TYR A 1 89 ? 2.158 17.523 -3.102 1.00 91.19 89 TYR A C 1
ATOM 721 O O . TYR A 1 89 ? 1.122 18.043 -3.520 1.00 91.19 89 TYR A O 1
ATOM 729 N N . GLY A 1 90 ? 2.140 16.716 -2.040 1.00 87.25 90 GLY A N 1
ATOM 730 C CA . GLY A 1 90 ? 0.918 16.422 -1.287 1.00 87.25 90 GLY A CA 1
ATOM 731 C C . GLY A 1 90 ? -0.009 15.376 -1.929 1.00 87.25 90 GLY A C 1
ATOM 732 O O . GLY A 1 90 ? -1.132 15.173 -1.456 1.00 87.25 90 GLY A O 1
ATOM 733 N N . VAL A 1 91 ? 0.406 14.721 -3.022 1.00 89.69 91 VAL A N 1
ATOM 734 C CA . VAL A 1 91 ? -0.456 13.803 -3.795 1.00 89.69 91 VAL A CA 1
ATOM 735 C C . VAL A 1 91 ? -0.705 12.511 -3.022 1.00 89.69 91 VAL A C 1
ATOM 737 O O . VAL A 1 91 ? -1.850 12.061 -2.931 1.00 89.69 91 VAL A O 1
ATOM 740 N N . VAL A 1 92 ? 0.343 11.939 -2.419 1.00 87.56 92 VAL A N 1
ATOM 741 C CA . VAL A 1 92 ? 0.242 10.708 -1.616 1.00 87.56 92 VAL A CA 1
ATOM 742 C C . VAL A 1 92 ? -0.703 10.930 -0.439 1.00 87.56 92 VAL A C 1
ATOM 744 O O . VAL A 1 92 ? -1.634 10.155 -0.228 1.00 87.56 92 VAL A O 1
ATOM 747 N N . GLN A 1 93 ? -0.529 12.040 0.278 1.00 87.00 93 GLN A N 1
ATOM 748 C CA . GLN A 1 93 ? -1.342 12.424 1.426 1.00 87.00 93 GLN A CA 1
ATOM 749 C C . GLN A 1 93 ? -2.817 12.594 1.032 1.00 87.00 93 GLN A C 1
ATOM 751 O O . GLN A 1 93 ? -3.706 12.130 1.749 1.00 87.00 93 GLN A O 1
ATOM 756 N N . ALA A 1 94 ? -3.098 13.215 -0.118 1.00 88.12 94 ALA A N 1
ATOM 757 C CA . ALA A 1 94 ? -4.462 13.388 -0.613 1.00 88.12 94 ALA A CA 1
ATOM 758 C C . ALA A 1 94 ? -5.140 12.048 -0.955 1.00 88.12 94 ALA A C 1
ATOM 760 O O . ALA A 1 94 ? -6.306 11.842 -0.603 1.00 88.12 94 ALA A O 1
ATOM 761 N N . VAL A 1 95 ? -4.418 11.129 -1.607 1.00 89.00 95 VAL A N 1
ATOM 762 C CA . VAL A 1 95 ? -4.921 9.782 -1.928 1.00 89.00 95 VAL A CA 1
ATOM 763 C C . VAL A 1 95 ? -5.162 8.981 -0.649 1.00 89.00 95 VAL A C 1
ATOM 765 O O . VAL A 1 95 ? -6.256 8.443 -0.468 1.00 89.00 95 VAL A O 1
ATOM 768 N N . LEU A 1 96 ? -4.199 8.976 0.277 1.00 87.75 96 LEU A N 1
ATOM 769 C CA . LEU A 1 96 ? -4.307 8.273 1.555 1.00 87.75 96 LEU A CA 1
ATOM 770 C C . LEU A 1 96 ? -5.474 8.782 2.396 1.00 87.75 96 LEU A C 1
ATOM 772 O O . LEU A 1 96 ? -6.254 7.970 2.880 1.00 87.75 96 LEU A O 1
ATOM 776 N N . LYS A 1 97 ? -5.663 10.103 2.521 1.00 87.00 97 LYS A N 1
ATOM 777 C CA . LYS A 1 97 ? -6.803 10.670 3.261 1.00 87.00 97 LYS A CA 1
ATOM 778 C C . LYS A 1 97 ? -8.144 10.241 2.664 1.00 87.00 97 LYS A C 1
ATOM 780 O O . LYS A 1 97 ? -9.063 9.915 3.412 1.00 87.00 97 LYS A O 1
ATOM 785 N N . ARG A 1 98 ? -8.265 10.197 1.331 1.00 89.44 98 ARG A N 1
ATOM 786 C CA . ARG A 1 98 ? -9.491 9.730 0.658 1.00 89.44 98 ARG A CA 1
ATOM 787 C C . ARG A 1 98 ? -9.747 8.241 0.884 1.00 89.44 98 ARG A C 1
ATOM 789 O O . ARG A 1 98 ? -10.881 7.868 1.177 1.00 89.44 98 ARG A O 1
ATOM 796 N N . MET A 1 99 ? -8.719 7.402 0.765 1.00 87.50 99 MET A N 1
ATOM 797 C CA . MET A 1 99 ? -8.844 5.959 0.997 1.00 87.50 99 MET A CA 1
ATOM 798 C C . MET A 1 99 ? -9.143 5.646 2.468 1.00 87.50 99 MET A C 1
ATOM 800 O O . MET A 1 99 ? -10.056 4.874 2.755 1.00 87.50 99 MET A O 1
ATOM 804 N N . ALA A 1 100 ? -8.445 6.310 3.392 1.00 87.38 100 ALA A N 1
ATOM 805 C CA . ALA A 1 100 ? -8.651 6.168 4.828 1.00 87.38 100 ALA A CA 1
ATOM 806 C C . ALA A 1 100 ? -10.071 6.572 5.227 1.00 87.38 100 ALA A C 1
ATOM 808 O O . ALA A 1 100 ? -10.721 5.844 5.968 1.00 87.38 100 ALA A O 1
ATOM 809 N N . TRP A 1 101 ? -10.588 7.678 4.683 1.00 88.44 101 TRP A N 1
ATOM 810 C CA . TRP A 1 101 ? -11.972 8.103 4.903 1.00 88.44 101 TRP A CA 1
ATOM 811 C C . TRP A 1 101 ? -12.989 7.059 4.416 1.00 88.44 101 TRP A C 1
ATOM 813 O O . TRP A 1 101 ? -13.960 6.767 5.114 1.00 88.44 101 TRP A O 1
ATOM 823 N N . LEU A 1 102 ? -12.754 6.441 3.253 1.00 89.44 102 LEU A N 1
ATOM 824 C CA . LEU A 1 102 ? -13.618 5.380 2.726 1.00 89.44 102 LEU A CA 1
ATOM 825 C C . LEU A 1 102 ? -13.595 4.121 3.613 1.00 89.44 102 LEU A C 1
ATOM 827 O O . LEU A 1 102 ? -14.643 3.520 3.870 1.00 89.44 102 LEU A O 1
ATOM 831 N N . MET A 1 103 ? -12.424 3.737 4.121 1.00 86.69 103 MET A N 1
ATOM 832 C CA . MET A 1 103 ? -12.286 2.624 5.068 1.00 86.69 103 MET A CA 1
ATOM 833 C C . MET A 1 103 ? -12.916 2.933 6.430 1.00 86.69 103 MET A C 1
ATOM 835 O O . MET A 1 103 ? -13.640 2.098 6.968 1.00 86.69 103 MET A O 1
ATOM 839 N N . GLN A 1 104 ? -12.741 4.150 6.942 1.00 87.69 104 GLN A N 1
ATOM 840 C CA . GLN A 1 104 ? -13.357 4.608 8.188 1.00 87.69 104 GLN A CA 1
ATOM 841 C C . GLN A 1 104 ? -14.892 4.582 8.082 1.00 87.69 104 GLN A C 1
ATOM 843 O O . GLN A 1 104 ? -15.574 4.089 8.980 1.00 87.69 104 GLN A O 1
ATOM 848 N N . LEU A 1 105 ? -15.453 5.044 6.956 1.00 86.81 105 LEU A N 1
ATOM 849 C CA . LEU A 1 105 ? -16.899 5.056 6.718 1.00 86.81 105 LEU A CA 1
ATOM 850 C C . LEU A 1 105 ? -17.496 3.639 6.687 1.00 86.81 105 LEU A C 1
ATOM 852 O O . LEU A 1 105 ? -18.570 3.388 7.246 1.00 86.81 105 LEU A O 1
ATOM 856 N N . THR A 1 106 ? -16.800 2.709 6.036 1.00 87.88 106 THR A N 1
ATOM 857 C CA . THR A 1 106 ? -17.259 1.326 5.865 1.00 87.88 106 THR A CA 1
ATOM 858 C C . THR A 1 106 ? -17.064 0.511 7.146 1.00 87.88 106 THR A C 1
ATOM 860 O O . THR A 1 106 ? -18.042 0.092 7.774 1.00 87.88 106 THR A O 1
ATOM 863 N N . MET A 1 107 ? -15.815 0.341 7.583 1.00 83.88 107 MET A N 1
ATOM 864 C CA . MET A 1 107 ? -15.444 -0.533 8.698 1.00 83.88 107 MET A CA 1
ATOM 865 C C . MET A 1 107 ? -15.717 0.089 10.075 1.00 83.88 107 MET A C 1
ATOM 867 O O . MET A 1 107 ? -15.915 -0.653 11.037 1.00 83.88 107 MET A O 1
ATOM 871 N N . GLY A 1 108 ? -15.807 1.420 10.185 1.00 83.69 108 GLY A N 1
ATOM 872 C CA . GLY A 1 108 ? -15.970 2.107 11.473 1.00 83.69 108 GLY A CA 1
ATOM 873 C C . GLY A 1 108 ? -14.734 2.010 12.373 1.00 83.69 108 GLY A C 1
ATOM 874 O O . GLY A 1 108 ? -14.855 2.141 13.588 1.00 83.69 108 GLY A O 1
ATOM 875 N N . THR A 1 109 ? -13.581 1.710 11.777 1.00 86.19 109 THR A N 1
ATOM 876 C CA . THR A 1 109 ? -12.257 1.683 12.401 1.00 86.19 109 THR A CA 1
ATOM 877 C C . THR A 1 109 ? -11.751 3.094 12.669 1.00 86.19 109 THR A C 1
ATOM 879 O O . THR A 1 109 ? -12.273 4.069 12.122 1.00 86.19 109 THR A O 1
ATOM 882 N N . THR A 1 110 ? -10.732 3.220 13.511 1.00 86.44 110 THR A N 1
ATOM 883 C CA . THR A 1 110 ? -10.161 4.523 13.854 1.00 86.44 110 THR A CA 1
ATOM 884 C C . THR A 1 110 ? -9.422 5.114 12.659 1.00 86.44 110 THR A C 1
ATOM 886 O O . THR A 1 110 ? -9.029 4.425 11.705 1.00 86.44 110 THR A O 1
ATOM 889 N N . ALA A 1 111 ? -9.298 6.436 12.646 1.00 84.31 111 ALA A N 1
ATOM 890 C CA . ALA A 1 111 ? -8.742 7.135 11.500 1.00 84.31 111 ALA A CA 1
ATOM 891 C C . ALA A 1 111 ? -7.262 6.785 11.276 1.00 84.31 111 ALA A C 1
ATOM 893 O O . ALA A 1 111 ? -6.809 6.679 10.138 1.00 84.31 111 ALA A O 1
ATOM 894 N N . THR A 1 112 ? -6.530 6.545 12.361 1.00 86.38 112 THR A N 1
ATOM 895 C CA . THR A 1 112 ? -5.105 6.227 12.353 1.00 86.38 112 THR A CA 1
ATOM 896 C C . THR A 1 112 ? -4.821 4.807 11.857 1.00 86.38 112 THR A C 1
ATOM 898 O O . THR A 1 112 ? -3.947 4.631 11.009 1.00 86.38 112 THR A O 1
ATOM 901 N N . GLU A 1 113 ? -5.583 3.801 12.298 1.00 88.75 113 GLU A N 1
ATOM 902 C CA . GLU A 1 113 ? -5.415 2.422 11.817 1.00 88.75 113 GLU A CA 1
ATOM 903 C C . GLU A 1 113 ? -5.858 2.266 10.358 1.00 88.75 113 GLU A C 1
ATOM 905 O O . GLU A 1 113 ? -5.201 1.582 9.573 1.00 88.75 113 GLU A O 1
ATOM 910 N N . SER A 1 114 ? -6.928 2.966 9.964 1.00 89.31 114 SER A N 1
ATOM 911 C CA . SER A 1 114 ? -7.415 2.968 8.581 1.00 89.31 114 SER A CA 1
ATOM 912 C C . SER A 1 114 ? -6.400 3.636 7.655 1.00 89.31 114 SER A C 1
ATOM 914 O O . SER A 1 114 ? -6.110 3.127 6.573 1.00 89.31 114 SER A O 1
ATOM 916 N N . LEU A 1 115 ? -5.814 4.752 8.098 1.00 89.06 115 LEU A N 1
ATOM 917 C CA . LEU A 1 115 ? -4.778 5.448 7.349 1.00 89.06 115 LEU A CA 1
ATOM 918 C C . LEU A 1 115 ? -3.505 4.617 7.226 1.00 89.06 115 LEU A C 1
ATOM 920 O O . LEU A 1 115 ? -2.965 4.522 6.127 1.00 89.06 115 LEU A O 1
ATOM 924 N N . ASN A 1 116 ? -3.061 3.970 8.307 1.00 88.81 116 ASN A N 1
ATOM 925 C CA . ASN A 1 116 ? -1.911 3.075 8.254 1.00 88.81 116 ASN A CA 1
ATOM 926 C C . ASN A 1 116 ? -2.156 1.896 7.310 1.00 88.81 116 ASN A C 1
ATOM 928 O O . ASN A 1 116 ? -1.306 1.595 6.482 1.00 88.81 116 ASN A O 1
ATOM 932 N N . ALA A 1 117 ? -3.329 1.265 7.376 1.00 87.62 117 ALA A N 1
ATOM 933 C CA . ALA A 1 117 ? -3.674 0.163 6.489 1.00 87.62 117 ALA A CA 1
ATOM 934 C C . ALA A 1 117 ? -3.677 0.587 5.009 1.00 87.62 117 ALA A C 1
ATOM 936 O O . ALA A 1 117 ? -3.142 -0.135 4.171 1.00 87.62 117 ALA A O 1
ATOM 937 N N . CYS A 1 118 ? -4.202 1.774 4.673 1.00 86.69 118 CYS A N 1
ATOM 938 C CA . CYS A 1 118 ? -4.083 2.336 3.321 1.00 86.69 118 CYS A CA 1
ATOM 939 C C . CYS A 1 118 ? -2.627 2.657 2.947 1.00 86.69 118 CYS A C 1
ATOM 941 O O . CYS A 1 118 ? -2.211 2.414 1.815 1.00 86.69 118 CYS A O 1
ATOM 943 N N . ALA A 1 119 ? -1.846 3.187 3.888 1.00 85.44 119 ALA A N 1
ATOM 944 C CA . ALA A 1 119 ? -0.441 3.511 3.680 1.00 85.44 119 ALA A CA 1
ATOM 945 C C . ALA A 1 119 ? 0.405 2.260 3.427 1.00 85.44 119 ALA A C 1
ATOM 947 O O . ALA A 1 119 ? 1.232 2.274 2.521 1.00 85.44 119 ALA A O 1
ATOM 948 N N . CYS A 1 120 ? 0.155 1.157 4.143 1.00 85.31 120 CYS A N 1
ATOM 949 C CA . CYS A 1 120 ? 0.841 -0.118 3.927 1.00 85.31 120 CYS A CA 1
ATOM 950 C C . CYS A 1 120 ? 0.682 -0.611 2.482 1.00 85.31 120 CYS A C 1
ATOM 952 O O . CYS A 1 120 ? 1.614 -1.189 1.932 1.00 85.31 120 CYS A O 1
ATOM 954 N N . VAL A 1 121 ? -0.479 -0.374 1.862 1.00 81.50 121 VAL A N 1
ATOM 955 C CA . VAL A 1 121 ? -0.768 -0.796 0.482 1.00 81.50 121 VAL A CA 1
ATOM 956 C C . VAL A 1 121 ? 0.028 -0.003 -0.548 1.00 81.50 121 VAL A C 1
ATOM 958 O O . VAL A 1 121 ? 0.453 -0.576 -1.546 1.00 81.50 121 VAL A O 1
ATOM 961 N N . LEU A 1 122 ? 0.212 1.300 -0.327 1.00 77.25 122 LEU A N 1
ATOM 962 C CA . LEU A 1 122 ? 0.846 2.188 -1.308 1.00 77.25 122 LEU A CA 1
ATOM 963 C C . LEU A 1 122 ? 2.356 2.340 -1.108 1.00 77.25 122 LEU A C 1
ATOM 965 O O . LEU A 1 122 ? 3.083 2.495 -2.082 1.00 77.25 122 LEU A O 1
ATOM 969 N N . LEU A 1 123 ? 2.813 2.319 0.142 1.00 78.06 123 LEU A N 1
ATOM 970 C CA . LEU A 1 123 ? 4.173 2.702 0.540 1.00 78.06 123 LEU A CA 1
ATOM 971 C C . LEU A 1 123 ? 4.950 1.548 1.178 1.00 78.06 123 LEU A C 1
ATOM 973 O O . LEU A 1 123 ? 6.161 1.610 1.357 1.00 78.06 123 LEU A O 1
ATOM 977 N N . GLY A 1 124 ? 4.250 0.475 1.540 1.00 79.31 124 GLY A N 1
ATOM 978 C CA . GLY A 1 124 ? 4.833 -0.667 2.226 1.00 79.31 124 GLY A CA 1
ATOM 979 C C . GLY A 1 124 ? 4.873 -0.524 3.748 1.00 79.31 124 GLY A C 1
ATOM 980 O O . GLY A 1 124 ? 4.459 0.469 4.354 1.00 79.31 124 GLY A O 1
ATOM 981 N N . ASN A 1 125 ? 5.352 -1.584 4.389 1.00 80.19 125 ASN A N 1
ATOM 982 C CA . ASN A 1 125 ? 5.349 -1.764 5.841 1.00 80.19 125 ASN A CA 1
ATOM 983 C C . ASN A 1 125 ? 6.384 -0.904 6.586 1.00 80.19 125 ASN A C 1
ATOM 985 O O . ASN A 1 125 ? 6.182 -0.608 7.758 1.00 80.19 125 ASN A O 1
ATOM 989 N N . ALA A 1 126 ? 7.479 -0.508 5.932 1.00 76.19 126 ALA A N 1
ATOM 990 C CA . ALA A 1 126 ? 8.518 0.319 6.549 1.00 76.19 126 ALA A CA 1
ATOM 991 C C . ALA A 1 126 ? 8.138 1.810 6.606 1.00 76.19 126 ALA A C 1
ATOM 993 O O . ALA A 1 126 ? 8.513 2.507 7.546 1.00 76.19 126 ALA A O 1
ATOM 994 N N . GLU A 1 127 ? 7.375 2.294 5.623 1.00 77.25 127 GLU A N 1
ATOM 995 C CA . GLU A 1 127 ? 7.043 3.718 5.472 1.00 77.25 127 GLU A CA 1
ATOM 996 C C . GLU A 1 127 ? 5.683 4.086 6.083 1.00 77.25 127 GLU A C 1
ATOM 998 O O . GLU A 1 127 ? 5.463 5.221 6.500 1.00 77.25 127 GLU A O 1
ATOM 1003 N N . SER A 1 128 ? 4.765 3.126 6.192 1.00 81.94 128 SER A N 1
ATOM 1004 C CA . SER A 1 128 ? 3.419 3.362 6.734 1.00 81.94 128 SER A CA 1
ATOM 1005 C C . SER A 1 128 ? 3.387 3.839 8.196 1.00 81.94 128 SER A C 1
ATOM 1007 O O . SER A 1 128 ? 2.671 4.811 8.458 1.00 81.94 128 SER A O 1
ATOM 1009 N N . PRO A 1 129 ? 4.194 3.300 9.139 1.00 79.81 129 PRO A N 1
ATOM 1010 C CA . PRO A 1 129 ? 4.204 3.795 10.516 1.00 79.81 129 PRO A CA 1
ATOM 1011 C C . PRO A 1 129 ? 4.752 5.221 10.638 1.00 79.81 129 PRO A C 1
ATOM 1013 O O . PRO A 1 129 ? 4.456 5.916 11.607 1.00 79.81 129 PRO A O 1
ATOM 1016 N N . PHE A 1 130 ? 5.542 5.687 9.664 1.00 82.38 130 PHE A N 1
ATOM 1017 C CA . PHE A 1 13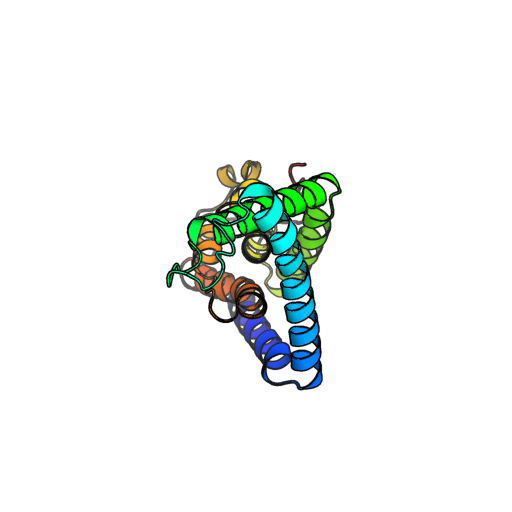0 ? 6.097 7.039 9.684 1.00 82.38 130 PHE A CA 1
ATOM 1018 C C . PHE A 1 130 ? 4.999 8.109 9.584 1.00 82.38 130 PHE A C 1
ATOM 1020 O O . PHE A 1 130 ? 5.048 9.104 10.305 1.00 82.38 130 PHE A O 1
ATOM 1027 N N . LEU A 1 131 ? 3.962 7.866 8.774 1.00 80.25 131 LEU A N 1
ATOM 1028 C CA . LEU A 1 131 ? 2.812 8.768 8.604 1.00 80.25 131 LEU A CA 1
ATOM 1029 C C . LEU A 1 131 ? 1.999 8.964 9.887 1.00 80.25 131 LEU A C 1
ATOM 1031 O O . LEU A 1 131 ? 1.429 10.030 10.103 1.00 80.25 131 LEU A O 1
ATOM 1035 N N . ILE A 1 132 ? 1.936 7.934 10.730 1.00 84.00 132 ILE A N 1
ATOM 1036 C CA . ILE A 1 132 ? 1.162 7.933 11.978 1.00 84.00 132 ILE A CA 1
ATOM 1037 C C . ILE A 1 132 ? 2.039 8.100 13.222 1.00 84.00 132 ILE A C 1
ATOM 1039 O O . ILE A 1 132 ? 1.525 8.054 14.337 1.00 84.00 132 ILE A O 1
ATOM 1043 N N . ARG A 1 133 ? 3.345 8.343 13.052 1.00 83.69 133 ARG A N 1
ATOM 1044 C CA . ARG A 1 133 ? 4.332 8.486 14.130 1.00 83.69 133 ARG A CA 1
ATOM 1045 C C . ARG A 1 133 ? 3.872 9.338 15.325 1.00 83.69 133 ARG A C 1
ATOM 1047 O O . ARG A 1 133 ? 4.028 8.852 16.443 1.00 83.69 133 ARG A O 1
ATOM 1054 N N . PRO A 1 134 ? 3.300 10.552 15.160 1.00 83.50 134 PRO A N 1
ATOM 1055 C CA . PRO A 1 134 ? 2.885 11.369 16.310 1.00 83.50 134 PRO A CA 1
ATOM 1056 C C . PRO A 1 134 ? 1.689 10.790 17.083 1.00 83.50 134 PRO A C 1
ATOM 1058 O O . PRO A 1 134 ? 1.388 11.243 18.187 1.00 83.50 134 PRO A O 1
ATOM 1061 N N . TYR A 1 135 ? 0.998 9.804 16.512 1.00 83.75 135 TYR A N 1
ATOM 1062 C CA . TYR A 1 135 ? -0.186 9.184 17.092 1.00 83.75 135 TYR A CA 1
ATOM 1063 C C . TYR A 1 135 ? 0.108 7.833 17.752 1.00 83.75 135 TYR A C 1
ATOM 1065 O O . TYR A 1 135 ? -0.690 7.413 18.583 1.00 83.75 135 TYR A O 1
ATOM 1073 N N . ILE A 1 136 ? 1.252 7.194 17.464 1.00 85.50 136 ILE A N 1
ATOM 1074 C CA . ILE A 1 136 ? 1.619 5.871 18.011 1.00 85.50 136 ILE A CA 1
ATOM 1075 C C . ILE A 1 136 ? 1.610 5.857 19.545 1.00 85.50 136 ILE A C 1
ATOM 1077 O O . ILE A 1 136 ? 1.117 4.910 20.146 1.00 85.50 136 ILE A O 1
ATOM 1081 N N . GLU A 1 137 ? 2.093 6.918 20.193 1.00 85.25 137 GLU A N 1
ATOM 1082 C CA . GLU A 1 137 ? 2.130 7.006 21.664 1.00 85.25 137 GLU A CA 1
ATOM 1083 C C . GLU A 1 137 ? 0.740 7.117 22.310 1.00 85.25 137 GLU A C 1
ATOM 1085 O O . GLU A 1 137 ? 0.594 6.878 23.505 1.00 85.25 137 GLU A O 1
ATOM 1090 N N . LYS A 1 138 ? -0.280 7.498 21.533 1.00 84.75 138 LYS A N 1
ATOM 1091 C CA . LYS A 1 138 ? -1.663 7.703 21.994 1.00 84.75 138 LYS A CA 1
ATOM 1092 C C . LYS A 1 138 ? -2.601 6.577 21.560 1.00 84.75 138 LYS A C 1
ATOM 1094 O O . LYS A 1 138 ? -3.808 6.687 21.776 1.00 84.75 138 LYS A O 1
ATOM 1099 N N . MET A 1 139 ? -2.066 5.554 20.900 1.00 86.69 139 MET A N 1
ATOM 1100 C CA . MET A 1 139 ? -2.839 4.434 20.381 1.00 86.69 139 MET A CA 1
ATOM 1101 C C . MET A 1 139 ? -3.118 3.392 21.449 1.00 86.69 139 MET A C 1
ATOM 1103 O O . MET A 1 139 ? -2.312 3.163 22.351 1.00 86.69 139 MET A O 1
ATOM 1107 N N . THR A 1 140 ? -4.242 2.707 21.289 1.00 90.94 140 THR A N 1
ATOM 1108 C CA . THR A 1 140 ? -4.568 1.532 22.097 1.00 90.94 140 THR A CA 1
ATOM 1109 C C . THR A 1 140 ? -3.727 0.330 21.652 1.00 90.94 140 THR A C 1
ATOM 1111 O O . THR A 1 140 ? -3.184 0.276 20.540 1.00 90.94 140 THR A O 1
ATOM 1114 N N . ALA A 1 141 ? -3.658 -0.704 22.493 1.00 90.69 141 ALA A N 1
ATOM 1115 C CA . ALA A 1 141 ? -2.972 -1.948 22.135 1.00 90.69 141 ALA A CA 1
ATOM 1116 C C . ALA A 1 141 ? -3.575 -2.627 20.884 1.00 90.69 141 ALA A C 1
ATOM 1118 O O . ALA A 1 141 ? -2.861 -3.275 20.116 1.00 90.69 141 ALA A O 1
ATOM 1119 N N . SER A 1 142 ? -4.880 -2.451 20.656 1.00 89.81 142 SER A N 1
ATOM 1120 C CA . SER A 1 142 ? -5.605 -3.003 19.507 1.00 89.81 142 SER A CA 1
ATOM 1121 C C . SER A 1 142 ? -5.297 -2.259 18.209 1.00 89.81 142 SER A C 1
ATOM 1123 O O . SER A 1 142 ? -5.096 -2.895 17.173 1.00 89.81 142 SER A O 1
ATOM 1125 N N . GLU A 1 143 ? -5.187 -0.931 18.254 1.00 89.44 143 GLU A N 1
ATOM 1126 C CA . GLU A 1 143 ? -4.748 -0.126 17.109 1.00 89.44 143 GLU A CA 1
ATOM 1127 C C . GLU A 1 143 ? -3.303 -0.457 16.714 1.00 89.44 143 GLU A C 1
ATOM 1129 O O . GLU A 1 143 ? -3.001 -0.638 15.532 1.00 89.44 143 GLU A O 1
ATOM 1134 N N . LEU A 1 144 ? -2.415 -0.623 17.700 1.00 90.12 144 LEU A N 1
ATOM 1135 C CA . LEU A 1 144 ? -1.029 -1.015 17.447 1.00 90.12 144 LEU A CA 1
ATOM 1136 C C . LEU A 1 144 ? -0.941 -2.417 16.824 1.00 90.12 144 LEU A C 1
ATOM 1138 O O . LEU A 1 144 ? -0.200 -2.631 15.862 1.00 90.12 144 LEU A O 1
ATOM 1142 N N . HIS A 1 145 ? -1.740 -3.365 17.323 1.00 91.44 145 HIS A N 1
ATOM 1143 C CA . HIS A 1 145 ? -1.830 -4.701 16.738 1.00 91.44 145 HIS A CA 1
ATOM 1144 C C . HIS A 1 145 ? -2.342 -4.666 15.290 1.00 91.44 145 HIS A C 1
ATOM 1146 O O . HIS A 1 145 ? -1.821 -5.391 14.434 1.00 91.44 145 HIS A O 1
ATOM 1152 N N . ALA A 1 146 ? -3.301 -3.786 14.989 1.00 90.06 146 ALA A N 1
ATOM 1153 C CA . ALA A 1 146 ? -3.807 -3.579 13.636 1.00 90.06 146 ALA A CA 1
ATOM 1154 C C . ALA A 1 146 ? -2.722 -3.071 12.687 1.00 90.06 146 ALA A C 1
ATOM 1156 O O . ALA A 1 146 ? -2.554 -3.641 11.611 1.00 90.06 146 ALA A O 1
ATOM 1157 N N . ILE A 1 147 ? -1.923 -2.090 13.114 1.00 89.62 147 ILE A N 1
ATOM 1158 C CA . ILE A 1 147 ? -0.800 -1.547 12.334 1.00 89.62 147 ILE A CA 1
ATOM 1159 C C . ILE A 1 147 ? 0.223 -2.627 11.981 1.00 89.62 147 ILE A C 1
ATOM 1161 O O . ILE A 1 147 ? 0.675 -2.724 10.837 1.00 89.62 147 ILE A O 1
ATOM 1165 N N . MET A 1 148 ? 0.574 -3.465 12.958 1.00 89.44 148 MET A N 1
ATOM 1166 C CA . MET A 1 148 ? 1.508 -4.566 12.738 1.00 89.44 148 MET A CA 1
ATOM 1167 C C . MET A 1 148 ? 0.916 -5.601 11.775 1.00 89.44 148 MET A C 1
ATOM 1169 O O . MET A 1 148 ? 1.563 -5.991 10.804 1.00 89.44 148 MET A O 1
ATOM 1173 N N . THR A 1 149 ? -0.336 -6.006 11.993 1.00 89.56 149 THR A N 1
ATOM 1174 C CA . THR A 1 149 ? -1.012 -7.020 11.169 1.00 89.56 149 THR A CA 1
ATOM 1175 C C . THR A 1 149 ? -1.159 -6.568 9.716 1.00 89.56 149 THR A C 1
ATOM 1177 O O . THR A 1 149 ? -0.925 -7.358 8.800 1.00 89.56 149 THR A O 1
ATOM 1180 N N . THR A 1 150 ? -1.482 -5.293 9.476 1.00 87.00 150 THR A N 1
ATOM 1181 C CA . THR A 1 150 ? -1.603 -4.746 8.116 1.00 87.00 150 THR A CA 1
ATOM 1182 C C . THR A 1 150 ? -0.260 -4.707 7.390 1.00 87.00 150 THR A C 1
ATOM 1184 O O . THR A 1 150 ? -0.212 -4.970 6.190 1.00 87.00 150 THR A O 1
ATOM 1187 N N . GLY A 1 151 ? 0.839 -4.451 8.110 1.00 82.50 151 GLY A N 1
ATOM 1188 C CA . GLY A 1 151 ? 2.189 -4.439 7.542 1.00 82.50 151 GLY A CA 1
ATOM 1189 C C . GLY A 1 151 ? 2.689 -5.822 7.108 1.00 82.50 151 GLY A C 1
ATOM 1190 O O . GLY A 1 151 ? 3.371 -5.934 6.093 1.00 82.50 151 GLY A O 1
ATOM 1191 N N . PHE A 1 152 ? 2.328 -6.882 7.836 1.00 81.81 152 PHE A N 1
ATOM 1192 C CA . PHE A 1 152 ? 2.727 -8.259 7.505 1.00 81.81 152 PHE A CA 1
ATOM 1193 C C . PHE A 1 152 ? 1.739 -8.996 6.584 1.00 81.81 152 PHE A C 1
ATOM 1195 O O . PHE A 1 152 ? 2.075 -10.051 6.050 1.00 81.81 152 PHE A O 1
ATOM 1202 N N . GLY A 1 153 ? 0.530 -8.464 6.381 1.00 68.19 153 GLY A N 1
ATOM 1203 C CA . GLY A 1 153 ? -0.513 -9.110 5.577 1.00 68.19 153 GLY A CA 1
ATOM 1204 C C . 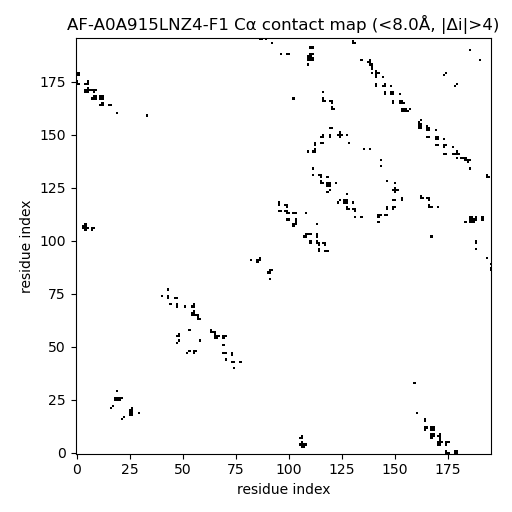GLY A 1 153 ? -0.318 -9.035 4.056 1.00 68.19 153 GLY A C 1
ATOM 1205 O O . GLY A 1 153 ? -0.896 -9.843 3.328 1.00 68.19 153 GLY A O 1
ATOM 1206 N N . ALA A 1 154 ? 0.486 -8.094 3.550 1.00 63.88 154 ALA A N 1
ATOM 1207 C CA . ALA A 1 154 ? 0.635 -7.871 2.111 1.00 63.88 154 ALA A CA 1
ATOM 1208 C C . ALA A 1 154 ? 1.512 -8.954 1.440 1.00 63.88 154 ALA A C 1
ATOM 1210 O O . ALA A 1 154 ? 2.715 -9.035 1.676 1.00 63.88 154 ALA A O 1
ATOM 1211 N N . CYS A 1 155 ? 0.915 -9.783 0.571 1.00 51.56 155 CYS A N 1
ATOM 1212 C CA . CYS A 1 155 ? 1.615 -10.825 -0.195 1.00 51.56 155 CYS A CA 1
ATOM 1213 C C . CYS A 1 155 ? 1.928 -10.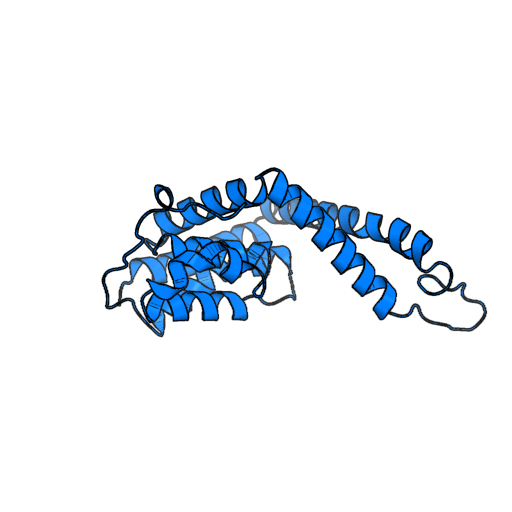386 -1.647 1.00 51.56 155 CYS A C 1
ATOM 1215 O O . CYS A 1 155 ? 1.018 -9.961 -2.360 1.00 51.56 155 CYS A O 1
ATOM 1217 N N . PRO A 1 156 ? 3.164 -10.576 -2.152 1.00 48.59 156 PRO A N 1
ATOM 1218 C CA . PRO A 1 156 ? 3.632 -9.962 -3.403 1.00 48.59 156 PRO A CA 1
ATOM 1219 C C . PRO A 1 156 ? 3.302 -10.695 -4.721 1.00 48.59 156 PRO A C 1
ATOM 1221 O O . PRO A 1 156 ? 3.819 -10.325 -5.767 1.00 48.59 156 PRO A O 1
ATOM 1224 N N . ARG A 1 157 ? 2.474 -11.747 -4.744 1.00 41.19 157 ARG A N 1
ATOM 1225 C CA . ARG A 1 157 ? 2.341 -12.593 -5.957 1.00 41.19 157 ARG A CA 1
ATOM 1226 C C . ARG A 1 157 ? 1.431 -12.014 -7.056 1.00 41.19 157 ARG A C 1
ATOM 1228 O O . ARG A 1 157 ? 1.614 -12.341 -8.221 1.00 41.19 157 ARG A O 1
ATOM 1235 N N . TYR A 1 158 ? 0.507 -11.125 -6.692 1.00 58.69 158 TYR A N 1
ATOM 1236 C CA . TYR A 1 158 ? -0.267 -10.271 -7.603 1.00 58.69 158 TYR A CA 1
ATOM 1237 C C . TYR A 1 158 ? -0.207 -8.845 -7.050 1.00 58.69 158 TYR A C 1
ATOM 1239 O O . TYR A 1 158 ? -1.172 -8.370 -6.459 1.00 58.69 158 TYR A O 1
ATOM 1247 N N . LEU A 1 159 ? 0.979 -8.230 -7.135 1.00 69.56 159 LEU A N 1
ATOM 1248 C CA . LEU A 1 159 ? 1.406 -7.081 -6.321 1.00 69.56 159 LEU A CA 1
ATOM 1249 C C . LEU A 1 159 ? 0.311 -6.035 -6.090 1.00 69.56 159 LEU A C 1
ATOM 1251 O O . LEU A 1 159 ? -0.010 -5.740 -4.945 1.00 69.56 159 LEU A O 1
ATOM 1255 N N . LEU A 1 160 ? -0.299 -5.518 -7.158 1.00 74.69 160 LEU A N 1
ATOM 1256 C CA . LEU A 1 160 ? -1.232 -4.401 -7.042 1.00 74.69 160 LEU A CA 1
ATOM 1257 C C . LEU A 1 160 ? -2.616 -4.821 -6.514 1.00 74.69 160 LEU A C 1
ATOM 1259 O O . LEU A 1 160 ? -3.160 -4.174 -5.621 1.00 74.69 160 LEU A O 1
ATOM 1263 N N . SER A 1 161 ? -3.191 -5.916 -7.019 1.00 77.31 161 SER A N 1
ATOM 1264 C CA . SER A 1 161 ? -4.528 -6.370 -6.602 1.00 77.31 161 SER A CA 1
ATOM 1265 C C . SER A 1 161 ? -4.510 -6.991 -5.207 1.00 77.31 161 SER A C 1
ATOM 1267 O O . SER A 1 161 ? -5.373 -6.688 -4.382 1.00 77.31 161 SER A O 1
ATOM 1269 N N . ALA A 1 162 ? -3.492 -7.800 -4.907 1.00 79.50 162 ALA A N 1
ATOM 1270 C CA . ALA A 1 162 ? -3.307 -8.406 -3.596 1.00 79.50 162 ALA A CA 1
ATOM 1271 C C . ALA A 1 162 ? -3.038 -7.352 -2.516 1.00 79.50 162 ALA A C 1
ATOM 1273 O O . ALA A 1 162 ? -3.593 -7.468 -1.424 1.00 79.50 162 ALA A O 1
ATOM 1274 N N . ALA A 1 163 ? -2.253 -6.308 -2.813 1.00 78.94 163 ALA A N 1
ATOM 1275 C CA . ALA A 1 163 ? -2.013 -5.228 -1.861 1.00 78.94 163 ALA A CA 1
ATOM 1276 C C . ALA A 1 163 ? -3.324 -4.516 -1.494 1.00 78.94 163 ALA A C 1
ATOM 1278 O O . ALA A 1 163 ? -3.661 -4.432 -0.314 1.00 78.94 163 ALA A O 1
ATOM 1279 N N . VAL A 1 164 ? -4.124 -4.099 -2.483 1.00 82.56 164 VAL A N 1
ATOM 1280 C CA . VAL A 1 164 ? -5.399 -3.398 -2.231 1.00 82.56 164 VAL A CA 1
ATOM 1281 C C . VAL A 1 164 ? -6.388 -4.269 -1.452 1.00 82.56 164 VAL A C 1
ATOM 1283 O O . VAL A 1 164 ? -7.037 -3.790 -0.524 1.00 82.56 164 VAL A O 1
ATOM 1286 N N . MET A 1 165 ? -6.475 -5.561 -1.774 1.00 86.62 165 MET A N 1
ATOM 1287 C CA . MET A 1 165 ? -7.341 -6.508 -1.061 1.00 86.62 165 MET A CA 1
ATOM 1288 C C . MET A 1 165 ? -6.858 -6.813 0.366 1.00 86.62 165 MET A C 1
ATOM 1290 O O . MET A 1 165 ? -7.673 -7.142 1.230 1.00 86.62 165 MET A O 1
ATOM 1294 N N . SER A 1 166 ? -5.552 -6.705 0.625 1.00 85.69 166 SER A N 1
ATOM 1295 C CA . SER A 1 166 ? -4.950 -7.007 1.925 1.00 85.69 166 SER A CA 1
ATOM 1296 C C . SER A 1 166 ? -5.323 -5.990 3.004 1.00 85.69 166 SER A C 1
ATOM 1298 O O . SER A 1 166 ? -5.494 -6.386 4.154 1.00 85.69 166 SER A O 1
ATOM 1300 N N . ALA A 1 167 ? -5.505 -4.705 2.680 1.00 86.69 167 ALA A N 1
ATOM 1301 C CA . ALA A 1 167 ? -5.867 -3.682 3.673 1.00 86.69 167 ALA A CA 1
ATOM 1302 C C . ALA A 1 167 ? -7.145 -4.015 4.479 1.00 86.69 167 ALA A C 1
ATOM 1304 O O . ALA A 1 167 ? -7.055 -4.138 5.702 1.00 86.69 167 ALA A O 1
ATOM 1305 N N . PRO A 1 168 ? -8.323 -4.218 3.855 1.00 88.50 168 PRO A N 1
ATOM 1306 C CA . PRO A 1 168 ? -9.541 -4.535 4.603 1.00 88.50 168 PRO A CA 1
ATOM 1307 C C . PRO A 1 168 ? -9.498 -5.934 5.240 1.00 88.50 168 PRO A C 1
ATOM 1309 O O . PRO A 1 168 ? -10.016 -6.121 6.342 1.00 88.50 168 PRO A O 1
ATOM 1312 N N . GLY A 1 169 ? -8.852 -6.907 4.586 1.00 87.81 169 GLY A N 1
ATOM 1313 C CA . GLY A 1 169 ? -8.725 -8.273 5.103 1.00 87.81 169 GLY A CA 1
ATOM 1314 C C . GLY A 1 169 ? -7.852 -8.364 6.355 1.00 87.81 169 GLY A C 1
ATOM 1315 O O . GLY A 1 169 ? -8.241 -8.973 7.349 1.00 87.81 169 GLY A O 1
ATOM 1316 N N . SER A 1 170 ? -6.690 -7.709 6.345 1.00 89.00 170 SER A N 1
ATOM 1317 C CA . SER A 1 170 ? -5.773 -7.679 7.492 1.00 89.00 170 SER A CA 1
ATOM 1318 C C . SER A 1 170 ? -6.363 -6.930 8.688 1.00 89.00 170 SER A C 1
ATOM 1320 O O . SER A 1 170 ? -6.230 -7.406 9.816 1.00 89.00 170 SER A O 1
ATOM 1322 N N . LEU A 1 171 ? -7.102 -5.836 8.463 1.00 88.50 171 LEU A N 1
ATOM 1323 C CA . LEU A 1 171 ? -7.849 -5.155 9.524 1.00 88.50 171 LEU A CA 1
ATOM 1324 C C . LEU A 1 171 ? -8.953 -6.038 10.119 1.00 88.50 171 LEU A C 1
ATOM 1326 O O . LEU A 1 171 ? -9.093 -6.093 11.341 1.00 88.50 171 LEU A O 1
ATOM 1330 N N . ALA A 1 172 ? -9.714 -6.760 9.289 1.00 89.81 172 ALA A N 1
ATOM 1331 C CA . ALA A 1 172 ? -10.727 -7.696 9.780 1.00 89.81 172 ALA A CA 1
ATOM 1332 C C . ALA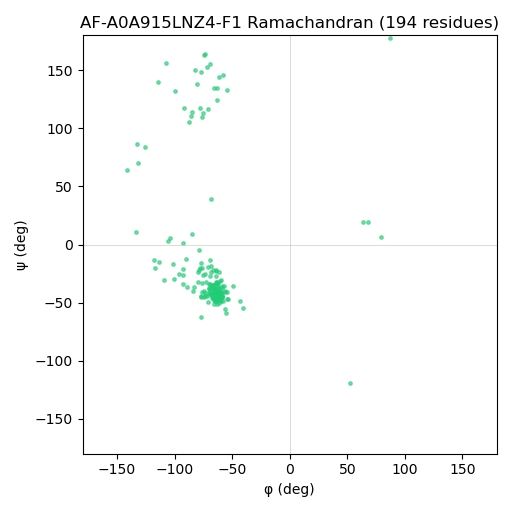 A 1 172 ? -10.106 -8.808 10.636 1.00 89.81 172 ALA A C 1
ATOM 1334 O O . ALA A 1 172 ? -10.596 -9.077 11.733 1.00 89.81 172 ALA A O 1
ATOM 1335 N N . CYS A 1 173 ? -9.008 -9.409 10.171 1.00 90.06 173 CYS A N 1
ATOM 1336 C CA . CYS A 1 173 ? -8.268 -10.422 10.922 1.00 90.06 173 CYS A CA 1
ATOM 1337 C C . CYS A 1 173 ? -7.725 -9.870 12.246 1.00 90.06 173 CYS A C 1
ATOM 1339 O O . CYS A 1 173 ? -7.897 -10.507 13.284 1.00 90.06 173 CYS A O 1
ATOM 1341 N N . SER A 1 174 ? -7.141 -8.668 12.235 1.00 90.94 174 SER A N 1
ATOM 1342 C CA . SER A 1 174 ? -6.629 -8.024 13.446 1.00 90.94 174 SER A CA 1
ATOM 1343 C C . SER A 1 174 ? -7.733 -7.778 14.470 1.00 90.94 174 SER A C 1
ATOM 1345 O O . SER A 1 174 ? -7.581 -8.141 15.630 1.00 90.94 174 SER A O 1
ATOM 1347 N N . LYS A 1 175 ? -8.869 -7.199 14.057 1.00 88.50 175 LYS A N 1
ATOM 1348 C CA . LYS A 1 175 ? -9.991 -6.904 14.968 1.00 88.50 175 LYS A CA 1
ATOM 1349 C C . LYS A 1 175 ? -10.729 -8.152 15.447 1.00 88.50 175 LYS A C 1
ATOM 1351 O O . LYS A 1 175 ? -11.434 -8.091 16.455 1.00 88.50 175 LYS A O 1
ATOM 1356 N N . LEU A 1 176 ? -10.588 -9.269 14.736 1.00 90.38 176 LEU A N 1
ATOM 1357 C CA . LEU A 1 176 ? -11.074 -10.570 15.179 1.00 90.38 176 LEU A CA 1
ATOM 1358 C C . LEU A 1 176 ? -10.152 -11.171 16.248 1.00 90.38 176 LEU A C 1
ATOM 1360 O O . LEU A 1 176 ? -10.655 -11.680 17.247 1.00 90.38 176 LEU A O 1
ATOM 1364 N N . LEU A 1 177 ? -8.831 -11.097 16.051 1.00 90.38 177 LEU A N 1
ATOM 1365 C CA . LEU A 1 177 ? -7.840 -11.664 16.971 1.00 90.38 177 LEU A CA 1
ATOM 1366 C C . LEU A 1 177 ? -7.686 -10.825 18.249 1.00 90.38 177 LEU A C 1
ATOM 1368 O O . LEU A 1 177 ? -7.665 -11.370 19.350 1.00 90.38 177 LEU A O 1
ATOM 1372 N N . TYR A 1 178 ? -7.593 -9.505 18.093 1.00 90.94 178 TYR A N 1
ATOM 1373 C CA . TYR A 1 178 ? -7.407 -8.548 19.175 1.00 90.94 178 TYR A CA 1
ATOM 1374 C C . TYR A 1 178 ? -8.411 -7.390 19.016 1.00 90.94 178 TYR A C 1
ATOM 1376 O O . TYR A 1 178 ? -8.128 -6.395 18.345 1.00 90.94 178 TYR A O 1
ATOM 1384 N N . PRO A 1 179 ? -9.638 -7.544 19.550 1.00 88.31 179 PRO A N 1
ATOM 1385 C CA . PRO A 1 179 ? -10.697 -6.555 19.397 1.00 88.31 179 PRO A CA 1
ATOM 1386 C C . PRO A 1 179 ? -10.438 -5.295 20.230 1.00 88.31 179 PRO A C 1
ATOM 1388 O O . PRO A 1 179 ? -9.856 -5.355 21.309 1.00 88.31 179 PRO A O 1
ATOM 1391 N N . GLU A 1 180 ? -10.979 -4.170 19.764 1.00 86.19 180 GLU A N 1
ATOM 1392 C CA . GLU A 1 180 ? -10.924 -2.892 20.477 1.00 86.19 180 GLU A CA 1
ATOM 1393 C C . GLU A 1 180 ? -11.662 -2.966 21.823 1.00 86.19 180 GLU A C 1
ATOM 1395 O O . GLU A 1 180 ? -12.848 -3.317 21.864 1.00 86.19 180 GLU A O 1
ATOM 1400 N N . THR A 1 181 ? -10.966 -2.633 22.911 1.00 84.94 181 THR A N 1
ATOM 1401 C CA . THR A 1 181 ? -11.518 -2.585 24.278 1.00 84.94 181 THR A CA 1
ATOM 1402 C C . THR A 1 181 ? -11.482 -1.191 24.896 1.00 84.94 181 THR A C 1
ATOM 1404 O O . THR A 1 181 ? -12.228 -0.934 25.837 1.00 84.94 181 THR A O 1
ATOM 1407 N N . GLU A 1 182 ? -10.633 -0.302 24.382 1.00 81.12 182 GLU A N 1
ATOM 1408 C CA . GLU A 1 182 ? -10.412 1.050 24.900 1.00 81.12 182 GLU A CA 1
ATOM 1409 C C . GLU A 1 182 ? -11.030 2.099 23.964 1.00 81.12 182 GLU A C 1
ATOM 1411 O O . GLU A 1 182 ? -11.259 1.847 22.779 1.00 81.12 182 GLU A O 1
ATOM 1416 N N . GLU A 1 183 ? -11.342 3.287 24.490 1.00 74.00 183 GLU A N 1
ATOM 1417 C CA . GLU A 1 183 ? -11.778 4.396 23.642 1.00 74.00 183 GLU A CA 1
ATOM 1418 C C . GLU A 1 183 ? -10.574 5.042 22.959 1.00 74.00 183 GLU A C 1
ATOM 1420 O O . GLU A 1 183 ? -9.719 5.636 23.611 1.00 74.00 183 GLU A O 1
ATOM 1425 N N . SER A 1 184 ? -10.542 4.985 21.629 1.00 74.19 184 SER A N 1
ATOM 1426 C CA . SER A 1 184 ? -9.480 5.609 20.845 1.00 74.19 184 SER A CA 1
ATOM 1427 C C . SER A 1 184 ? -9.468 7.130 21.009 1.00 74.19 184 SER A C 1
ATOM 1429 O O . SER A 1 184 ? -10.505 7.789 20.848 1.00 74.19 184 SER A O 1
ATOM 1431 N N . HIS A 1 185 ? -8.283 7.700 21.206 1.00 68.75 185 HIS A N 1
ATOM 1432 C CA . HIS A 1 185 ? -8.092 9.145 21.332 1.00 68.75 185 HIS A CA 1
ATOM 1433 C C . HIS A 1 185 ? -8.130 9.901 19.990 1.00 68.75 185 HIS A C 1
ATOM 1435 O O . HIS A 1 185 ? -8.305 11.117 19.992 1.00 68.75 185 HIS A O 1
ATOM 1441 N N . VAL A 1 186 ? -8.000 9.206 18.849 1.00 70.00 186 VAL A N 1
ATOM 1442 C CA . VAL A 1 186 ? -7.985 9.805 17.498 1.00 70.00 186 VAL A CA 1
ATOM 1443 C C . VAL A 1 186 ? -9.048 9.143 16.618 1.00 70.00 186 VAL A C 1
ATOM 1445 O O . VAL A 1 186 ? -8.781 8.191 15.884 1.00 70.00 186 VAL A O 1
ATOM 1448 N N . LYS A 1 187 ? -10.290 9.629 16.727 1.00 66.88 187 LYS A N 1
ATOM 1449 C CA . LYS A 1 187 ? -11.448 9.005 16.067 1.00 66.88 187 LYS A CA 1
ATOM 1450 C C . LYS A 1 187 ? -11.607 9.421 14.603 1.00 66.88 187 LYS A C 1
ATOM 1452 O O . LYS A 1 187 ? -11.968 8.558 13.807 1.00 66.88 187 LYS A O 1
ATOM 1457 N N . ASP A 1 188 ? -11.311 10.671 14.233 1.00 70.75 188 ASP A N 1
ATOM 1458 C CA . ASP A 1 188 ? -11.667 11.225 12.919 1.00 70.75 188 ASP A CA 1
ATOM 1459 C C . ASP A 1 188 ? -10.491 11.569 11.994 1.00 70.75 188 ASP A C 1
ATOM 1461 O O . ASP A 1 188 ? -9.484 12.148 12.393 1.00 70.75 188 ASP A O 1
ATOM 1465 N N . VAL A 1 189 ? -10.660 11.271 10.695 1.00 62.56 189 VAL A N 1
ATOM 1466 C CA . VAL A 1 189 ? -9.673 11.571 9.633 1.00 62.56 189 VAL A CA 1
ATOM 1467 C C . VAL A 1 189 ? -9.461 13.079 9.445 1.00 62.56 189 VAL A C 1
ATOM 1469 O O . VAL A 1 189 ? -8.416 13.502 8.953 1.00 62.56 189 VAL A O 1
ATOM 1472 N N . LYS A 1 190 ? -10.430 13.910 9.852 1.00 60.66 190 LYS A N 1
ATOM 1473 C CA . LYS A 1 190 ? -10.319 15.377 9.793 1.00 60.66 190 LYS A CA 1
ATOM 1474 C C . LYS A 1 190 ? -9.278 15.933 10.766 1.00 60.66 190 LYS A C 1
ATOM 1476 O O . LYS A 1 190 ? -8.727 16.991 10.484 1.00 60.66 190 LYS A O 1
ATOM 1481 N N . ASP A 1 191 ? -8.972 15.189 11.826 1.00 60.28 191 ASP A N 1
ATOM 1482 C CA . ASP A 1 191 ? -8.025 15.586 12.871 1.00 60.28 191 ASP A CA 1
ATOM 1483 C C . ASP A 1 191 ? -6.594 15.085 12.584 1.00 60.28 191 ASP A C 1
ATOM 1485 O O . ASP A 1 191 ? -5.673 15.300 13.375 1.00 60.28 191 ASP A O 1
ATOM 1489 N N . LEU A 1 192 ? -6.391 14.405 11.444 1.00 67.62 192 LEU A N 1
ATOM 1490 C CA . LEU A 1 192 ? -5.088 13.913 11.004 1.00 67.62 192 LEU A CA 1
ATOM 1491 C C . LEU A 1 192 ? -4.328 14.966 10.192 1.00 67.62 192 LEU A C 1
ATOM 1493 O O . LEU A 1 192 ? -4.573 15.199 8.996 1.00 67.62 192 LEU A O 1
ATOM 1497 N N . GLU A 1 193 ? -3.327 15.545 10.843 1.00 64.94 193 GLU A N 1
ATOM 1498 C CA . GLU A 1 193 ? -2.246 16.270 10.191 1.00 64.94 193 GLU A CA 1
ATOM 1499 C C . GLU A 1 193 ? -1.171 15.255 9.805 1.00 64.94 193 GLU A C 1
ATOM 1501 O O . GLU A 1 193 ? -0.525 14.642 10.653 1.00 64.94 193 GLU A O 1
ATOM 1506 N N . LEU A 1 194 ? -1.032 15.022 8.499 1.00 66.44 194 LEU A N 1
ATOM 1507 C CA . LEU A 1 194 ? 0.032 14.167 7.992 1.00 66.44 194 LEU A CA 1
ATOM 1508 C C . LEU A 1 194 ? 1.320 14.987 7.926 1.00 66.44 194 LEU A C 1
ATOM 1510 O O . LEU A 1 194 ? 1.253 16.142 7.494 1.00 66.44 194 LEU A O 1
ATOM 1514 N N . PRO A 1 195 ? 2.467 14.413 8.329 1.00 61.41 195 PRO A N 1
ATOM 1515 C CA . PRO A 1 195 ? 3.745 15.082 8.152 1.00 61.41 195 PRO A CA 1
ATOM 1516 C C . PRO A 1 195 ? 3.976 15.406 6.660 1.00 61.41 195 PRO A C 1
ATOM 1518 O O . PRO A 1 195 ? 3.495 14.654 5.800 1.00 61.41 195 PRO A O 1
ATOM 1521 N N . PRO A 1 196 ? 4.642 16.538 6.356 1.00 52.72 196 PRO A N 1
ATOM 1522 C CA . PRO A 1 196 ? 5.012 16.893 4.988 1.00 52.72 196 PRO A CA 1
ATOM 1523 C C . PRO A 1 196 ? 5.925 15.836 4.359 1.00 52.72 196 PRO A C 1
ATOM 1525 O O . PRO A 1 196 ? 6.782 15.282 5.089 1.00 52.72 196 PRO A O 1
#

Radius of gyration: 19.42 Å; Cα contacts (8 Å, |Δi|>4): 231; chains: 1; bounding box: 50×34×51 Å

Nearest PDB structures (foldseek):
  5l26-assembly1_B  TM=9.115E-01  e=2.857E-09  Neisseria wadsworthii 9715
  5l26-assembly1_C  TM=9.328E-01  e=5.043E-09  Neisseria wadsworthii 9715
  5l2b-assembly1_A  TM=8.850E-01  e=2.364E-09  Neisseria wadsworthii 9715
  4pd7-assembly1_A  TM=8.997E-01  e=8.489E-09  Vibrio cholerae O1 biovar El Tor str. N16961
  5l26-assembly1_A  TM=8.901E-01  e=1.363E-08  Neisseria wadsworthii 9715

Sequence (196 aa):
INFRPIIWGFLLQFIFGILVLKWDWGAHRFIDLSDLAIAFLDFTKNGTDFTYGFLSSPPNICGMEPVIAFQVIQVIIYIGAIVSILYFYGVVQAVLKRMAWLMQLTMGTTATESLNACACVLLGNAESPFLIRPYIEKMTASELHAIMTTGFGACPRYLLSAAVMSAPGSLACSKLLYPETEESHVKDVKDLELPP

Solvent-accessible surface area (backbone atoms only — not comparable to full-atom values): 10391 Å² total; per-residue (Å²): 117,69,60,56,31,38,56,39,10,48,48,50,25,50,51,50,46,40,42,46,74,69,33,68,72,38,30,51,56,51,47,54,53,49,51,51,51,49,57,57,56,54,57,39,52,62,52,33,43,71,76,48,35,61,58,47,60,44,71,86,82,75,81,57,72,56,46,62,66,57,52,54,52,42,47,53,53,52,51,51,52,51,53,52,51,36,40,74,72,42,51,52,58,54,51,37,53,54,51,14,47,54,43,24,70,65,28,66,48,40,26,61,45,28,32,30,26,46,28,24,50,77,62,31,53,84,50,18,58,62,61,45,51,93,48,60,88,63,51,48,75,37,48,53,48,26,46,53,37,27,42,70,49,57,52,76,91,49,51,70,66,38,18,64,37,23,30,38,35,22,43,16,52,27,41,67,78,44,41,76,85,70,86,68,79,57,61,54,61,89,77,61,78,67,75,121

Secondary structure (DSSP, 8-state):
--HHHHHHHHHHHHHHHIIIII-HHHHHHHHHHHHHHHHHHHHHHHHHHHHHGGGTS--TTS-PPP-HHHHHHHHHHHHHHHHHHHHHTTHHHHHHHHHHHHHHHHH---HHHHHHHHHHHHH-TTTHHH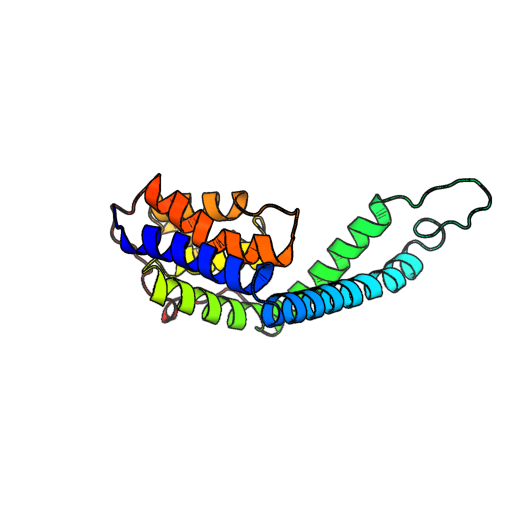HTHHHHTT--HHHHHHHHHHHHH--GGGHHHHHHHHHHHHHHHHHHHS---S--S---GGG-----

Mean predicted aligned error: 7.32 Å

Foldseek 3Di:
DDCQLLVLLVVVLVVLCCQCPPNPVSVVVVVVVVVVVVVVLVVLVVVLCVPPNCQQPPPPPPVDDRDVVSSVVSSVVVVVVVVVVCVVVCNVVVVLLVQLVVSCVRRVDASLLSSLLSCCLPPALVCSCVQCVVCPVQFDPLSVLSNVQSRPQQDPPVNNSSSVSSSSVSNSVSCVVPNDDDDRPGHDSVPRDTDD

InterPro domains:
  IPR002668 Concentrative nucleoside transporter N-terminal domain [PF01773] (1-54)
  IPR008276 Concentrative nucleoside transporter [PTHR10590] (1-195)
  IPR011642 Nucleoside transporter/FeoB GTPase, Gate domain [PF07670] (70-155)